Protein AF-A0A1A3I0I8-F1 (afdb_monomer_lite)

Radius of gyration: 18.28 Å; chains: 1; bounding box: 52×34×46 Å

pLDDT: mean 84.72, std 13.76, range [34.19, 97.44]

Secondary structure (DSSP, 8-state):
-------HHHHIIIIIGGGHHHHHHHHHHHHHHHHHHHHHHHHHH-GGG---HHHH-S-SS--GGG--SHHHHHHHHHHHHHHHHHHTT-HHHHHHHHHHHTSS-HHHHHHHHHHHHH-SSS-HHHHHHHHHHHT-TT-TTTHHHHHHHHHHHTTTS-HHHHHHHHHHHHHTTTSSTTHHHHHHHHHHHHHHHHHH--

Structure (mmCIF, N/CA/C/O backbone):
data_AF-A0A1A3I0I8-F1
#
_entry.id   AF-A0A1A3I0I8-F1
#
loop_
_atom_site.group_PDB
_atom_site.id
_atom_site.type_symbol
_atom_site.label_atom_id
_atom_site.label_alt_id
_atom_site.label_comp_id
_atom_site.label_asym_id
_atom_site.label_entity_id
_atom_site.label_seq_id
_atom_site.pdbx_PDB_ins_code
_atom_site.Cartn_x
_atom_site.Cartn_y
_atom_site.Cartn_z
_atom_site.occupancy
_atom_site.B_iso_or_equiv
_atom_site.auth_seq_id
_atom_site.auth_comp_id
_atom_site.auth_asym_id
_atom_site.auth_atom_id
_atom_site.pdbx_PDB_model_num
ATOM 1 N N . MET A 1 1 ? 34.722 14.510 -23.729 1.00 34.19 1 MET A N 1
ATOM 2 C CA . MET A 1 1 ? 33.660 15.181 -22.955 1.00 34.19 1 MET A CA 1
ATOM 3 C C . MET A 1 1 ? 32.390 14.383 -23.220 1.00 34.19 1 MET A C 1
ATOM 5 O O . MET A 1 1 ? 31.884 14.471 -24.328 1.00 34.19 1 MET A O 1
ATOM 9 N N . ARG A 1 2 ? 32.020 13.445 -22.333 1.00 41.66 2 ARG A N 1
ATOM 10 C CA . ARG A 1 2 ? 30.809 12.623 -22.510 1.00 41.66 2 ARG A CA 1
ATOM 11 C C . ARG A 1 2 ? 29.617 13.465 -22.072 1.00 41.66 2 ARG A C 1
ATOM 13 O O . ARG A 1 2 ? 29.624 13.998 -20.969 1.00 41.66 2 ARG A O 1
ATOM 20 N N . ASP A 1 3 ? 28.690 13.631 -22.996 1.00 42.34 3 ASP A N 1
ATOM 21 C CA . ASP A 1 3 ? 27.450 14.370 -22.836 1.00 42.34 3 ASP A CA 1
ATOM 22 C C . ASP A 1 3 ? 26.560 13.624 -21.823 1.00 42.34 3 ASP A C 1
ATOM 24 O O . ASP A 1 3 ? 26.257 12.454 -22.031 1.00 42.34 3 ASP A O 1
ATOM 28 N N . SER A 1 4 ? 26.284 14.285 -20.695 1.00 47.94 4 SER A N 1
ATOM 29 C CA . SER A 1 4 ? 25.347 13.960 -19.601 1.00 47.94 4 SER A CA 1
ATOM 30 C C . SER A 1 4 ? 24.904 12.492 -19.398 1.00 47.94 4 SER A C 1
ATOM 32 O O . SER A 1 4 ? 23.999 11.998 -20.065 1.00 47.94 4 SER A O 1
ATOM 34 N N . ASP A 1 5 ? 25.441 11.827 -18.364 1.00 47.03 5 ASP A N 1
ATOM 35 C CA . ASP A 1 5 ? 24.860 10.592 -17.805 1.00 47.03 5 ASP A CA 1
ATOM 36 C C . ASP A 1 5 ? 23.518 10.920 -17.112 1.00 47.03 5 ASP A C 1
ATOM 38 O O . ASP A 1 5 ? 23.448 11.078 -15.894 1.00 47.03 5 ASP A O 1
ATOM 42 N N . VAL A 1 6 ? 22.443 11.070 -17.890 1.00 61.19 6 VAL A N 1
ATOM 43 C CA . VAL A 1 6 ? 21.075 11.184 -17.362 1.00 61.19 6 VAL A CA 1
ATOM 44 C C . VAL A 1 6 ? 20.737 9.868 -16.667 1.00 61.19 6 VAL A C 1
ATOM 46 O O . VAL A 1 6 ? 20.703 8.809 -17.301 1.00 61.19 6 VAL A O 1
ATOM 49 N N . THR A 1 7 ? 20.490 9.908 -15.357 1.00 80.38 7 THR A N 1
ATOM 50 C CA . THR A 1 7 ? 20.097 8.699 -14.630 1.00 80.38 7 THR A CA 1
ATOM 51 C C . THR A 1 7 ? 18.679 8.287 -15.029 1.00 80.38 7 THR A C 1
ATOM 53 O O . THR A 1 7 ? 17.865 9.104 -15.460 1.00 80.38 7 THR A O 1
ATOM 56 N N . LEU A 1 8 ? 18.323 7.012 -14.846 1.00 81.62 8 LEU A N 1
ATOM 57 C CA . LEU A 1 8 ? 16.948 6.553 -15.095 1.00 81.62 8 LEU A CA 1
ATOM 58 C C . LEU A 1 8 ? 15.920 7.323 -14.238 1.00 81.62 8 LEU A C 1
ATOM 60 O O . LEU A 1 8 ? 14.774 7.495 -14.649 1.00 81.62 8 LEU A O 1
ATOM 64 N N . ARG A 1 9 ? 16.335 7.824 -13.067 1.00 84.50 9 ARG A N 1
ATOM 65 C CA . ARG A 1 9 ? 15.505 8.667 -12.201 1.00 84.50 9 ARG A CA 1
ATOM 66 C C . ARG A 1 9 ? 15.316 10.071 -12.781 1.00 84.50 9 ARG A C 1
ATOM 68 O O . ARG A 1 9 ? 14.199 10.577 -12.743 1.00 84.50 9 ARG A O 1
ATOM 75 N N . ASP A 1 10 ? 16.349 10.659 -13.375 1.00 84.94 10 ASP A N 1
ATOM 76 C CA . ASP A 1 10 ? 16.226 11.941 -14.083 1.00 84.94 10 ASP A CA 1
ATOM 77 C C . ASP A 1 10 ? 15.305 11.798 -15.300 1.00 84.94 10 ASP A C 1
ATOM 79 O O . ASP A 1 10 ? 14.399 12.607 -15.504 1.00 84.94 10 ASP A O 1
ATOM 83 N N . ALA A 1 11 ? 15.462 10.708 -16.058 1.00 85.50 11 ALA A N 1
ATOM 84 C CA . ALA A 1 11 ? 14.575 10.387 -17.171 1.00 85.50 11 ALA A CA 1
ATOM 85 C C . ALA A 1 11 ? 13.119 10.199 -16.709 1.00 85.50 11 ALA A C 1
ATOM 87 O O . ALA A 1 11 ? 12.204 10.708 -17.356 1.00 85.50 11 ALA A O 1
ATOM 88 N N . TRP A 1 12 ? 12.885 9.524 -15.575 1.00 87.44 12 TRP A N 1
ATOM 89 C CA . TRP A 1 12 ? 11.553 9.418 -14.971 1.00 87.44 12 TRP A CA 1
ATOM 90 C C . TRP A 1 12 ? 10.942 10.791 -14.691 1.00 87.44 12 TRP A C 1
ATOM 92 O O . TRP A 1 12 ? 9.832 11.060 -15.149 1.00 87.44 12 TRP A O 1
ATOM 102 N N . GLN A 1 13 ? 11.671 11.666 -13.994 1.00 88.00 13 GLN A N 1
ATOM 103 C CA . GLN A 1 13 ? 11.166 12.982 -13.596 1.00 88.00 13 GLN A CA 1
ATOM 104 C C . GLN A 1 13 ? 10.891 13.901 -14.790 1.00 88.00 13 GLN A C 1
ATOM 106 O O . GLN A 1 13 ? 9.896 14.620 -14.786 1.00 88.00 13 GLN A O 1
ATOM 111 N N . ILE A 1 14 ? 11.753 13.874 -15.809 1.00 88.75 14 ILE A N 1
ATOM 112 C CA . ILE A 1 14 ? 11.689 14.824 -16.926 1.00 88.75 14 ILE A CA 1
ATOM 113 C C . ILE A 1 14 ? 10.769 14.324 -18.045 1.00 88.75 14 ILE A C 1
ATOM 115 O O . ILE A 1 14 ? 10.027 15.117 -18.620 1.00 88.75 14 ILE A O 1
ATOM 119 N N . ALA A 1 15 ? 10.812 13.030 -18.375 1.00 86.75 15 ALA A N 1
ATOM 120 C CA . ALA A 1 15 ? 10.185 12.510 -19.591 1.00 86.75 15 ALA A CA 1
ATOM 121 C C . ALA A 1 15 ? 8.901 11.708 -19.349 1.00 86.75 15 ALA A C 1
ATOM 123 O O . ALA A 1 15 ? 8.024 11.719 -20.207 1.00 86.75 15 ALA A O 1
ATOM 124 N N . PHE A 1 16 ? 8.774 11.001 -18.221 1.00 87.00 16 PHE A N 1
ATOM 125 C CA . PHE A 1 16 ? 7.663 10.061 -18.011 1.00 87.00 16 PHE A CA 1
ATOM 126 C C . PHE A 1 16 ? 6.621 10.577 -17.020 1.00 87.00 16 PHE A C 1
ATOM 128 O O . PHE A 1 16 ? 5.429 10.575 -17.327 1.00 87.00 16 PHE A O 1
ATOM 135 N N . ARG A 1 17 ? 7.061 11.057 -15.854 1.00 89.00 17 ARG A N 1
ATOM 136 C CA . ARG A 1 17 ? 6.191 11.531 -14.772 1.00 89.00 17 ARG A CA 1
ATOM 137 C C . ARG A 1 17 ? 5.205 12.632 -15.200 1.00 89.00 17 ARG A C 1
ATOM 139 O O . ARG A 1 17 ? 4.043 12.527 -14.816 1.00 89.00 17 ARG A O 1
ATOM 146 N N . PRO A 1 18 ? 5.574 13.628 -16.037 1.00 93.38 18 PRO A N 1
ATOM 147 C CA . PRO A 1 18 ? 4.621 14.648 -16.490 1.00 93.38 18 PRO A CA 1
ATOM 148 C C . PRO A 1 18 ? 3.445 14.094 -17.307 1.00 93.38 18 PRO A C 1
ATOM 150 O O . PRO A 1 18 ? 2.385 14.709 -17.349 1.00 93.38 18 PRO A O 1
ATOM 153 N N . PHE A 1 19 ? 3.617 12.929 -17.939 1.00 91.38 19 PHE A N 1
ATOM 154 C CA . PHE A 1 19 ? 2.607 12.285 -18.784 1.00 91.38 19 PHE A CA 1
ATOM 155 C C . PHE A 1 19 ? 1.985 11.056 -18.116 1.00 91.38 19 PHE A C 1
ATOM 157 O O . PHE A 1 19 ? 1.394 10.206 -18.788 1.00 91.38 19 PHE A O 1
ATOM 164 N N . ILE A 1 20 ? 2.112 10.930 -16.792 1.00 90.94 20 ILE A N 1
ATOM 165 C CA . ILE A 1 20 ? 1.675 9.726 -16.091 1.00 90.94 20 ILE A CA 1
ATOM 166 C C . ILE A 1 20 ? 0.182 9.455 -16.278 1.00 90.94 20 ILE A C 1
ATOM 168 O O . ILE A 1 20 ? -0.178 8.307 -16.494 1.00 90.94 20 ILE A O 1
ATOM 172 N N . GLY A 1 21 ? -0.664 10.487 -16.345 1.00 89.81 21 GLY A N 1
ATOM 173 C CA . GLY A 1 21 ? -2.099 10.325 -16.607 1.00 89.81 21 GLY A CA 1
ATOM 174 C C . GLY A 1 21 ? -2.424 9.615 -17.921 1.00 89.81 21 GLY A C 1
ATOM 175 O O . GLY A 1 21 ? -3.373 8.838 -17.990 1.00 89.81 21 GLY A O 1
ATOM 176 N N . GLU A 1 22 ? -1.609 9.815 -18.956 1.00 90.94 22 GLU A N 1
ATOM 177 C CA . GLU A 1 22 ? -1.804 9.175 -20.260 1.00 90.94 22 GLU A CA 1
ATOM 178 C C . GLU A 1 22 ? -1.269 7.734 -20.274 1.00 90.94 22 GLU A C 1
ATOM 180 O O . GLU A 1 22 ? -1.848 6.840 -20.899 1.00 90.94 22 GLU A O 1
ATOM 185 N N . TYR A 1 23 ? -0.168 7.486 -19.561 1.00 91.56 23 TYR A N 1
ATOM 186 C CA . TYR A 1 23 ? 0.574 6.227 -19.645 1.00 91.56 23 TYR A CA 1
ATOM 187 C C . TYR A 1 23 ? 0.486 5.344 -18.397 1.00 91.56 23 TYR A C 1
ATOM 189 O O . TYR A 1 23 ? 1.069 4.258 -18.405 1.00 91.56 23 TYR A O 1
ATOM 197 N N . ALA A 1 24 ? -0.267 5.734 -17.364 1.00 92.69 24 ALA A N 1
ATOM 198 C CA . ALA A 1 24 ? -0.311 5.059 -16.065 1.00 92.69 24 ALA A CA 1
ATOM 199 C C . ALA A 1 24 ? -0.584 3.558 -16.193 1.00 92.69 24 ALA A C 1
ATOM 201 O O . ALA A 1 24 ? 0.130 2.747 -15.611 1.00 92.69 24 ALA A O 1
ATOM 202 N N . SER A 1 25 ? -1.551 3.167 -17.035 1.00 92.31 25 SER A N 1
ATOM 203 C CA . SER A 1 25 ? -1.875 1.750 -17.267 1.00 92.31 25 SER A CA 1
ATOM 204 C C . SER A 1 25 ? -0.706 0.944 -17.846 1.00 92.31 25 SER A C 1
ATOM 206 O O . SER A 1 25 ? -0.567 -0.231 -17.530 1.00 92.31 25 SER A O 1
ATOM 208 N N . ARG A 1 26 ? 0.147 1.549 -18.681 1.00 93.38 26 ARG A N 1
ATOM 209 C CA . ARG A 1 26 ? 1.318 0.867 -19.261 1.00 93.38 26 ARG A CA 1
ATOM 210 C C . ARG A 1 26 ? 2.501 0.876 -18.296 1.00 93.38 26 ARG A C 1
ATOM 212 O O . ARG A 1 26 ? 3.200 -0.125 -18.176 1.00 93.38 26 ARG A O 1
ATOM 219 N N . LEU A 1 27 ? 2.719 1.998 -17.614 1.00 93.31 27 LEU A N 1
ATOM 220 C CA . LEU A 1 27 ? 3.818 2.175 -16.667 1.00 93.31 27 LEU A CA 1
ATOM 221 C C . LEU A 1 27 ? 3.671 1.247 -15.459 1.00 93.31 27 LEU A C 1
ATOM 223 O O . LEU A 1 27 ? 4.635 0.586 -15.078 1.00 93.31 27 LEU A O 1
ATOM 227 N N . ILE A 1 28 ? 2.457 1.112 -14.921 1.00 94.62 28 ILE A N 1
ATOM 228 C CA . ILE A 1 28 ? 2.180 0.198 -13.809 1.00 94.62 28 ILE A CA 1
ATOM 229 C C . ILE A 1 28 ? 2.411 -1.270 -14.195 1.00 94.62 28 ILE A C 1
ATOM 231 O O . ILE A 1 28 ? 2.954 -2.023 -13.392 1.00 94.62 28 ILE A O 1
ATOM 235 N N . ASP A 1 29 ? 2.086 -1.670 -15.431 1.00 95.62 29 ASP A N 1
ATOM 236 C CA . ASP A 1 29 ? 2.329 -3.032 -15.923 1.00 95.62 29 ASP A CA 1
ATOM 237 C C . ASP A 1 29 ? 3.828 -3.326 -16.056 1.00 95.62 29 ASP A C 1
ATOM 239 O O . ASP A 1 29 ? 4.281 -4.432 -15.750 1.00 95.62 29 ASP A O 1
ATOM 243 N N . ILE A 1 30 ? 4.609 -2.343 -16.513 1.00 94.62 30 ILE A N 1
ATOM 244 C CA . ILE A 1 30 ? 6.070 -2.447 -16.583 1.00 94.62 30 ILE A CA 1
ATOM 245 C C . ILE A 1 30 ? 6.631 -2.589 -15.165 1.00 94.62 30 ILE A C 1
ATOM 247 O O . ILE A 1 30 ? 7.353 -3.550 -14.885 1.00 94.62 30 ILE A O 1
ATOM 251 N N . ALA A 1 31 ? 6.260 -1.679 -14.263 1.00 94.19 31 ALA A N 1
ATOM 252 C CA . ALA A 1 31 ? 6.730 -1.684 -12.886 1.00 94.19 31 ALA A CA 1
ATOM 253 C C . ALA A 1 31 ? 6.391 -3.000 -12.170 1.00 94.19 31 ALA A C 1
ATOM 255 O O . ALA A 1 31 ? 7.279 -3.635 -11.599 1.00 94.19 31 ALA A O 1
ATOM 256 N N . GLU A 1 32 ? 5.145 -3.467 -12.276 1.00 95.62 32 GLU A N 1
ATOM 257 C CA . GLU A 1 32 ? 4.692 -4.721 -11.674 1.00 95.62 32 GLU A CA 1
ATOM 258 C C . GLU A 1 32 ? 5.516 -5.920 -12.161 1.00 95.62 32 GLU A C 1
ATOM 260 O O . GLU A 1 32 ? 5.996 -6.712 -11.345 1.00 95.62 32 GLU A O 1
ATOM 265 N N . ARG A 1 33 ? 5.729 -6.058 -13.478 1.00 96.25 33 ARG A N 1
ATOM 266 C CA . ARG A 1 33 ? 6.522 -7.168 -14.039 1.00 96.25 33 ARG A CA 1
ATOM 267 C C . ARG A 1 33 ? 7.940 -7.186 -13.480 1.00 96.25 33 ARG A C 1
ATOM 269 O O . ARG A 1 33 ? 8.455 -8.256 -13.150 1.00 96.25 33 ARG A O 1
ATOM 276 N N . HIS A 1 34 ? 8.572 -6.020 -13.368 1.00 93.31 34 HIS A N 1
ATOM 277 C CA . HIS A 1 34 ? 9.927 -5.924 -12.838 1.00 93.31 34 HIS A CA 1
ATOM 278 C C . HIS A 1 34 ? 9.987 -6.163 -11.325 1.00 93.31 34 HIS A C 1
ATOM 280 O O . HIS A 1 34 ? 10.911 -6.839 -10.877 1.00 93.31 34 HIS A O 1
ATOM 286 N N . ILE A 1 35 ? 8.993 -5.708 -10.557 1.00 91.44 35 ILE A N 1
ATOM 287 C CA . ILE A 1 35 ? 8.883 -6.001 -9.119 1.00 91.44 35 ILE A CA 1
ATOM 288 C C . ILE A 1 35 ? 8.746 -7.513 -8.892 1.00 91.44 35 ILE A C 1
ATOM 290 O O . ILE A 1 35 ? 9.505 -8.081 -8.109 1.00 91.44 35 ILE A O 1
ATOM 294 N N . ARG A 1 36 ? 7.854 -8.191 -9.628 1.00 92.88 36 ARG A N 1
ATOM 295 C CA . ARG A 1 36 ? 7.695 -9.658 -9.545 1.00 92.88 36 ARG A CA 1
ATOM 296 C C . ARG A 1 36 ? 8.978 -10.398 -9.915 1.00 92.88 36 ARG A C 1
ATOM 298 O O . ARG A 1 36 ? 9.339 -11.379 -9.273 1.00 92.88 36 ARG A O 1
ATOM 305 N N . ARG A 1 37 ? 9.681 -9.933 -10.951 1.00 91.62 37 ARG A N 1
ATOM 306 C CA . ARG A 1 37 ? 10.953 -10.530 -11.370 1.00 91.62 37 ARG A CA 1
ATOM 307 C C . ARG A 1 37 ? 12.037 -10.361 -10.307 1.00 91.62 37 ARG A C 1
ATOM 309 O O . ARG A 1 37 ? 12.757 -11.321 -10.050 1.00 91.62 37 ARG A O 1
ATOM 316 N N . ALA A 1 38 ? 12.147 -9.176 -9.711 1.00 86.12 38 ALA A N 1
ATOM 317 C CA . ALA A 1 38 ? 13.100 -8.917 -8.637 1.00 86.12 38 ALA A CA 1
ATOM 318 C C . ALA A 1 38 ? 12.823 -9.824 -7.428 1.00 86.12 38 ALA A C 1
ATOM 320 O O . ALA A 1 38 ? 13.744 -10.449 -6.910 1.00 86.12 38 ALA A O 1
ATOM 321 N N . ASP A 1 39 ? 11.554 -9.969 -7.043 1.00 84.62 39 ASP A N 1
ATOM 322 C CA . ASP A 1 39 ? 11.130 -10.850 -5.950 1.00 84.62 39 ASP A CA 1
ATOM 323 C C . ASP A 1 39 ? 11.486 -12.328 -6.204 1.00 84.62 39 ASP A C 1
ATOM 325 O O . ASP A 1 39 ? 12.080 -12.991 -5.349 1.00 84.62 39 ASP A O 1
ATOM 329 N N . LEU A 1 40 ? 11.241 -12.822 -7.423 1.00 87.00 40 LEU A N 1
ATOM 330 C CA . LEU A 1 40 ? 11.639 -14.173 -7.826 1.00 87.00 40 LEU A CA 1
ATOM 331 C C . LEU A 1 40 ? 13.161 -14.370 -7.754 1.00 87.00 40 LEU A C 1
ATOM 333 O O . LEU A 1 40 ? 13.628 -15.392 -7.255 1.00 87.00 40 LEU A O 1
ATOM 337 N N . GLN A 1 41 ? 13.943 -13.405 -8.247 1.00 85.12 41 GLN A N 1
ATOM 338 C CA . GLN A 1 41 ? 15.407 -13.486 -8.223 1.00 85.12 41 GLN A CA 1
ATOM 339 C C . GLN A 1 41 ? 15.951 -13.538 -6.792 1.00 85.12 41 GLN A C 1
ATOM 341 O O . GLN A 1 41 ? 16.843 -14.3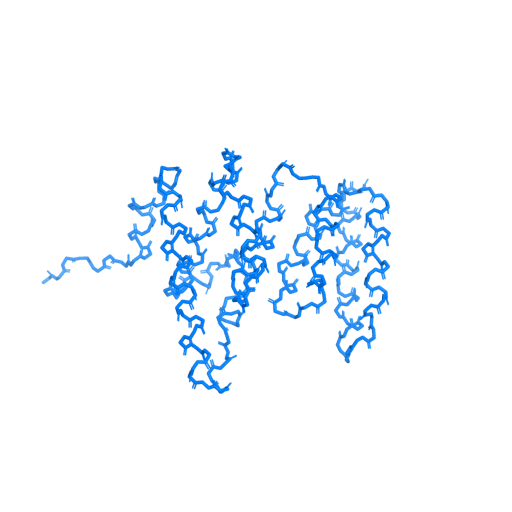37 -6.513 1.00 85.12 41 GLN A O 1
ATOM 346 N N . LEU A 1 42 ? 15.382 -12.744 -5.884 1.00 77.12 42 LEU A N 1
ATOM 347 C CA . LEU A 1 42 ? 15.763 -12.741 -4.471 1.00 77.12 42 LEU A CA 1
ATOM 348 C C . LEU A 1 42 ? 15.341 -14.030 -3.759 1.00 77.12 42 LEU A C 1
ATOM 350 O O . LEU A 1 42 ? 16.091 -14.558 -2.943 1.00 77.12 42 LEU A O 1
ATOM 354 N N . THR A 1 43 ? 14.185 -14.590 -4.117 1.00 76.38 43 THR A N 1
ATOM 355 C CA . THR A 1 43 ? 13.729 -15.883 -3.585 1.00 76.38 43 THR A CA 1
ATOM 356 C C . THR A 1 43 ? 14.692 -17.020 -3.947 1.00 76.38 43 THR A C 1
ATOM 358 O O . THR A 1 43 ? 14.964 -17.886 -3.115 1.00 76.38 43 THR A O 1
ATOM 361 N N . LEU A 1 44 ? 15.250 -16.997 -5.162 1.00 81.62 44 LEU A N 1
ATOM 362 C CA . LEU A 1 44 ? 16.203 -18.001 -5.649 1.00 81.62 44 LEU A CA 1
ATOM 363 C C . LEU A 1 44 ? 17.627 -17.834 -5.089 1.00 81.62 44 LEU A C 1
ATOM 365 O O . LEU A 1 44 ? 18.360 -18.819 -5.034 1.00 81.62 44 LEU A O 1
ATOM 369 N N . ALA A 1 45 ? 18.025 -16.625 -4.678 1.00 76.06 45 ALA A N 1
ATOM 370 C CA . ALA A 1 45 ? 19.380 -16.325 -4.199 1.00 76.06 45 ALA A CA 1
ATOM 371 C C . ALA A 1 45 ? 19.709 -16.901 -2.800 1.00 76.06 45 ALA A C 1
ATOM 373 O O . ALA A 1 45 ? 20.879 -17.031 -2.455 1.00 76.06 45 ALA A O 1
ATOM 374 N N . GLY A 1 46 ? 18.706 -17.329 -2.022 1.00 62.09 46 GLY A N 1
ATOM 375 C CA . GLY A 1 46 ? 18.900 -18.001 -0.727 1.00 62.09 46 GLY A CA 1
ATOM 376 C C . GLY A 1 46 ? 18.770 -17.093 0.505 1.00 62.09 46 GLY A C 1
ATOM 377 O O . GLY A 1 46 ? 18.632 -15.880 0.403 1.00 62.09 46 GLY A O 1
ATOM 378 N N . GLU A 1 47 ? 18.747 -17.713 1.693 1.00 55.31 47 GLU A N 1
ATOM 379 C CA . GLU A 1 47 ? 18.313 -17.129 2.980 1.00 55.31 47 GLU A CA 1
ATOM 380 C C . GLU A 1 47 ? 19.119 -15.900 3.447 1.00 55.31 47 GLU A C 1
ATOM 382 O O . GLU A 1 47 ? 18.543 -14.983 4.025 1.00 55.31 47 GLU A O 1
ATOM 387 N N . SER A 1 48 ? 20.433 -15.844 3.191 1.00 55.22 48 SER A N 1
ATOM 388 C CA . SER A 1 48 ? 21.297 -14.745 3.662 1.00 55.22 48 SER A CA 1
ATOM 389 C C . SER A 1 48 ? 21.110 -13.438 2.886 1.00 55.22 48 SER A C 1
ATOM 391 O O . SER A 1 48 ? 21.357 -12.371 3.439 1.00 55.22 48 SER A O 1
ATOM 393 N N . ASP A 1 49 ? 20.609 -13.521 1.651 1.00 49.72 49 ASP A N 1
ATOM 394 C CA . ASP A 1 49 ? 20.250 -12.370 0.813 1.00 49.72 49 ASP A CA 1
ATOM 395 C C . ASP A 1 49 ? 18.758 -11.998 0.960 1.00 49.72 49 ASP A C 1
ATOM 397 O O . ASP A 1 49 ? 18.284 -11.042 0.346 1.00 49.72 49 ASP A O 1
ATOM 401 N N . ARG A 1 50 ? 18.003 -12.696 1.833 1.00 48.69 50 ARG A N 1
ATOM 402 C CA . ARG A 1 50 ? 16.593 -12.401 2.170 1.00 48.69 50 ARG A CA 1
ATOM 403 C C . ARG A 1 50 ? 16.412 -11.175 3.060 1.00 48.69 50 ARG A C 1
ATOM 405 O O . ARG A 1 50 ? 15.381 -11.053 3.725 1.00 48.69 50 ARG A O 1
ATOM 412 N N . GLN A 1 51 ? 17.328 -10.211 3.039 1.00 52.34 51 GLN A N 1
ATOM 413 C CA . GLN A 1 51 ? 16.901 -8.845 3.333 1.00 52.34 51 GLN A CA 1
ATOM 414 C C . GLN A 1 51 ? 16.070 -8.381 2.138 1.00 52.34 51 GLN A C 1
ATOM 416 O O . GLN A 1 51 ? 16.552 -7.719 1.224 1.00 52.34 51 GLN A O 1
ATOM 421 N N . ARG A 1 52 ? 14.822 -8.869 2.123 1.00 55.78 52 ARG A N 1
ATOM 422 C CA . ARG A 1 52 ? 13.813 -8.659 1.092 1.00 55.78 52 ARG A CA 1
ATOM 423 C C . ARG A 1 52 ? 13.736 -7.161 0.785 1.00 55.78 52 ARG A C 1
ATOM 425 O O . ARG A 1 52 ? 14.020 -6.350 1.659 1.00 55.78 52 ARG A O 1
ATOM 432 N N . PRO A 1 53 ? 13.296 -6.743 -0.408 1.00 53.38 53 PRO A N 1
ATOM 433 C CA . PRO A 1 53 ? 13.199 -5.327 -0.772 1.00 53.38 53 PRO A CA 1
ATOM 434 C C . PRO A 1 53 ? 12.443 -4.443 0.232 1.00 53.38 53 PRO A C 1
ATOM 436 O O . PRO A 1 53 ? 12.651 -3.233 0.283 1.00 53.38 53 PRO A O 1
ATOM 439 N N . SER A 1 54 ? 11.579 -5.057 1.044 1.00 52.31 54 SER A N 1
ATOM 440 C CA . SER A 1 54 ? 10.907 -4.459 2.196 1.00 52.31 54 SER A CA 1
ATOM 441 C C . SER A 1 54 ? 11.845 -3.942 3.295 1.00 52.31 54 SER A C 1
ATOM 443 O O . SER A 1 54 ? 11.450 -3.048 4.032 1.00 52.31 54 SER A O 1
ATOM 445 N N . THR A 1 55 ? 13.067 -4.464 3.402 1.00 54.97 55 THR A N 1
ATOM 446 C CA . THR A 1 55 ? 14.105 -4.022 4.342 1.00 54.97 55 THR A CA 1
ATOM 447 C C . THR A 1 55 ? 14.862 -2.802 3.825 1.00 54.97 55 THR A C 1
ATOM 449 O O . THR A 1 55 ? 15.249 -1.945 4.612 1.00 54.97 55 THR A O 1
ATOM 452 N N . TRP A 1 56 ? 15.078 -2.707 2.509 1.00 57.50 56 TRP A N 1
ATOM 453 C CA . TRP A 1 56 ? 15.800 -1.577 1.915 1.00 57.50 56 TRP A CA 1
ATOM 454 C C . TRP A 1 56 ? 14.928 -0.343 1.772 1.00 57.50 56 TRP A C 1
ATOM 456 O O . TRP A 1 56 ? 15.449 0.754 1.900 1.00 57.50 56 TRP A O 1
ATOM 466 N N . ARG A 1 57 ? 13.622 -0.536 1.549 1.00 64.44 57 ARG A N 1
ATOM 467 C CA . ARG A 1 57 ? 12.645 0.545 1.477 1.00 64.44 57 ARG A CA 1
ATOM 468 C C . ARG A 1 57 ? 11.660 0.454 2.632 1.00 64.44 57 ARG A C 1
ATOM 470 O O . ARG A 1 57 ? 10.758 -0.392 2.627 1.00 64.44 57 ARG A O 1
ATOM 477 N N . THR A 1 58 ? 11.793 1.368 3.591 1.00 67.19 58 THR A N 1
ATOM 478 C CA . THR A 1 58 ? 10.981 1.339 4.822 1.00 67.19 58 THR A CA 1
ATOM 479 C C . THR A 1 58 ? 9.502 1.594 4.524 1.00 67.19 58 THR A C 1
ATOM 481 O O . THR A 1 58 ? 8.644 1.023 5.188 1.00 67.19 58 THR A O 1
ATOM 484 N N . TRP A 1 59 ? 9.179 2.365 3.476 1.00 74.12 59 TRP A N 1
ATOM 485 C CA . TRP A 1 59 ? 7.813 2.822 3.171 1.00 74.12 59 TRP A CA 1
ATOM 486 C C . TRP A 1 59 ? 7.519 2.876 1.666 1.00 74.12 59 TRP A C 1
ATOM 488 O O . TRP A 1 59 ? 8.387 3.263 0.884 1.00 74.12 59 TRP A O 1
ATOM 498 N N . ILE A 1 60 ? 6.278 2.596 1.241 1.00 80.06 60 ILE A N 1
ATOM 499 C CA . ILE A 1 60 ? 5.847 2.831 -0.157 1.00 80.06 60 ILE A CA 1
ATOM 500 C C . ILE A 1 60 ? 5.989 4.300 -0.563 1.00 80.06 60 ILE A C 1
ATOM 502 O O . ILE A 1 60 ? 6.355 4.582 -1.698 1.00 80.06 60 ILE A O 1
ATOM 506 N N . VAL A 1 61 ? 5.784 5.243 0.352 1.00 77.56 61 VAL A N 1
ATOM 507 C CA . VAL A 1 61 ? 6.187 6.642 0.155 1.00 77.56 61 VAL A CA 1
ATOM 508 C C . VAL A 1 61 ? 7.539 6.817 0.835 1.00 77.56 61 VAL A C 1
ATOM 510 O O . VAL A 1 61 ? 7.598 6.883 2.062 1.00 77.56 61 VAL A O 1
ATOM 513 N N . ALA A 1 62 ? 8.607 6.802 0.038 1.00 65.81 62 ALA A N 1
ATOM 514 C CA . ALA A 1 62 ? 9.984 6.931 0.506 1.00 65.81 62 ALA A CA 1
ATOM 515 C C . ALA A 1 62 ? 10.242 8.325 1.104 1.00 65.81 62 ALA A C 1
ATOM 517 O O . ALA A 1 62 ? 9.730 9.317 0.592 1.00 65.81 62 ALA A O 1
ATOM 518 N N . ASP A 1 63 ? 11.053 8.387 2.165 1.00 61.97 63 ASP A N 1
ATOM 519 C CA . ASP A 1 63 ? 11.706 9.633 2.599 1.00 61.97 63 ASP A CA 1
ATOM 520 C C . ASP A 1 63 ? 12.827 9.976 1.595 1.00 61.97 63 ASP A C 1
ATOM 522 O O . ASP A 1 63 ? 13.339 9.078 0.916 1.00 61.97 63 ASP A O 1
ATOM 526 N N . ASP A 1 64 ? 13.264 11.236 1.519 1.00 53.62 64 ASP A N 1
ATOM 527 C CA . ASP A 1 64 ? 14.247 11.719 0.524 1.00 53.62 64 ASP A CA 1
ATOM 528 C C . ASP A 1 64 ? 15.575 10.927 0.534 1.00 53.62 64 ASP A C 1
ATOM 530 O O . ASP A 1 64 ? 16.334 10.912 -0.437 1.00 53.62 64 ASP A O 1
ATOM 534 N N . ARG A 1 65 ? 15.849 10.215 1.632 1.00 48.16 65 ARG A N 1
ATOM 535 C CA . ARG A 1 65 ? 17.045 9.390 1.855 1.00 48.16 65 ARG A CA 1
ATOM 536 C C . ARG A 1 65 ? 16.968 7.964 1.282 1.00 48.16 65 ARG A C 1
ATOM 538 O O . ARG A 1 65 ? 17.982 7.275 1.292 1.00 48.16 65 ARG A O 1
ATOM 545 N N . ASP A 1 66 ? 15.816 7.530 0.767 1.00 55.81 66 ASP A N 1
ATOM 546 C CA . ASP A 1 66 ? 15.530 6.143 0.331 1.00 55.81 66 ASP A CA 1
ATOM 547 C C . ASP A 1 66 ? 15.428 6.013 -1.218 1.00 55.81 66 ASP A C 1
ATOM 549 O O . ASP A 1 66 ? 14.954 5.030 -1.789 1.00 55.81 66 ASP A O 1
ATOM 553 N N . LEU A 1 67 ? 15.872 7.045 -1.950 1.00 53.12 67 LEU A N 1
ATOM 554 C CA . LEU A 1 67 ? 15.572 7.229 -3.378 1.00 53.12 67 LEU A CA 1
ATOM 555 C C . LEU A 1 67 ? 16.614 6.648 -4.357 1.00 53.12 67 LEU A C 1
ATOM 557 O O . LEU A 1 67 ? 16.421 6.721 -5.570 1.00 53.12 67 LEU A O 1
ATOM 561 N N . SER A 1 68 ? 17.723 6.056 -3.916 1.00 61.69 68 SER A N 1
ATOM 562 C CA . SER A 1 68 ? 18.839 5.760 -4.838 1.00 61.69 68 SER A CA 1
ATOM 563 C C . SER A 1 68 ? 18.748 4.425 -5.593 1.00 61.69 68 SER A C 1
ATOM 565 O O . SER A 1 68 ? 19.474 4.237 -6.570 1.00 61.69 68 SER A O 1
ATOM 567 N N . SER A 1 69 ? 17.867 3.494 -5.204 1.00 74.19 69 SER A N 1
ATOM 568 C CA . SER A 1 69 ? 17.855 2.155 -5.815 1.00 74.19 69 SER A CA 1
ATOM 569 C C . SER A 1 69 ? 16.975 2.060 -7.080 1.00 74.19 69 SER A C 1
ATOM 571 O O . SER A 1 69 ? 15.889 2.650 -7.130 1.00 74.19 69 SER A O 1
ATOM 573 N N . PRO A 1 70 ? 17.374 1.262 -8.097 1.00 78.88 70 PRO A N 1
ATOM 574 C CA . PRO A 1 70 ? 16.534 0.978 -9.266 1.00 78.88 70 PRO A CA 1
ATOM 575 C C . PRO A 1 70 ? 15.173 0.365 -8.910 1.00 78.88 70 PRO A C 1
ATOM 577 O O . PRO A 1 70 ? 14.173 0.647 -9.564 1.00 78.88 70 PRO A O 1
ATOM 580 N N . LEU A 1 71 ? 15.113 -0.446 -7.850 1.00 80.00 71 LEU A N 1
ATOM 581 C CA . LEU A 1 71 ? 13.860 -1.015 -7.357 1.00 80.00 71 LEU A CA 1
ATOM 582 C C . LEU A 1 71 ? 12.978 0.041 -6.678 1.00 80.00 71 LEU A C 1
ATOM 584 O O . LEU A 1 71 ? 11.760 0.018 -6.843 1.00 80.00 71 LEU A O 1
ATOM 588 N N . GLY A 1 72 ? 13.586 1.008 -5.987 1.00 81.06 72 GLY A N 1
ATOM 589 C CA . GLY A 1 72 ? 12.895 2.182 -5.462 1.00 81.06 72 GLY A CA 1
ATOM 590 C C . GLY A 1 72 ? 12.191 2.964 -6.570 1.00 81.06 72 GLY A C 1
ATOM 591 O O . GLY A 1 72 ? 11.019 3.298 -6.427 1.00 81.06 72 GLY A O 1
ATOM 592 N N . LEU A 1 73 ? 12.847 3.157 -7.717 1.00 85.81 73 LEU A N 1
ATOM 593 C CA . LEU A 1 73 ? 12.215 3.808 -8.866 1.00 85.81 73 LEU A CA 1
ATOM 594 C C . LEU A 1 73 ? 11.003 3.027 -9.400 1.00 85.81 73 LEU A C 1
ATOM 596 O O . LEU A 1 73 ? 9.992 3.632 -9.740 1.00 85.81 73 LEU A O 1
ATOM 600 N N . LEU A 1 74 ? 11.075 1.694 -9.464 1.00 89.62 74 LEU A N 1
ATOM 601 C CA . LEU A 1 74 ? 9.941 0.872 -9.909 1.00 89.62 74 LEU A CA 1
ATOM 602 C C . LEU A 1 74 ? 8.744 0.988 -8.960 1.00 89.62 74 LEU A C 1
ATOM 604 O O . LEU A 1 74 ? 7.606 1.055 -9.416 1.00 89.62 74 LEU A O 1
ATOM 608 N N . VAL A 1 75 ? 8.991 1.044 -7.651 1.00 89.56 75 VAL A N 1
ATOM 609 C CA . VAL A 1 75 ? 7.932 1.266 -6.659 1.00 89.56 75 VAL A CA 1
ATOM 610 C C . VAL A 1 75 ? 7.349 2.677 -6.788 1.00 89.56 75 VAL A C 1
ATOM 612 O O . VAL A 1 75 ? 6.131 2.812 -6.738 1.00 89.56 75 VAL A O 1
ATOM 615 N N . ASP A 1 76 ? 8.173 3.705 -7.025 1.00 89.38 76 ASP A N 1
ATOM 616 C CA . ASP A 1 76 ? 7.693 5.075 -7.282 1.00 89.38 76 ASP A CA 1
ATOM 617 C C . ASP A 1 76 ? 6.808 5.119 -8.533 1.00 89.38 76 ASP A C 1
ATOM 619 O O . ASP A 1 76 ? 5.703 5.651 -8.494 1.00 89.38 76 ASP A O 1
ATOM 623 N N . MET A 1 77 ? 7.256 4.486 -9.618 1.00 92.00 77 MET A N 1
ATOM 624 C CA . MET A 1 77 ? 6.503 4.379 -10.866 1.00 92.00 77 MET A CA 1
ATOM 625 C C . MET A 1 77 ? 5.166 3.659 -10.665 1.00 92.00 77 MET A C 1
ATOM 627 O O . MET A 1 77 ? 4.139 4.141 -11.143 1.00 92.00 77 MET A O 1
ATOM 631 N N . ALA A 1 78 ? 5.158 2.524 -9.957 1.00 94.62 78 ALA A N 1
ATOM 632 C CA . ALA A 1 78 ? 3.935 1.783 -9.654 1.00 94.62 78 ALA A CA 1
ATOM 633 C C . ALA A 1 78 ? 2.972 2.607 -8.789 1.00 94.62 78 ALA A C 1
ATOM 635 O O . ALA A 1 78 ? 1.777 2.631 -9.075 1.00 94.62 78 ALA A O 1
ATOM 636 N N . ARG A 1 79 ? 3.496 3.298 -7.769 1.00 94.31 79 ARG A N 1
ATOM 637 C CA . ARG A 1 79 ? 2.735 4.159 -6.859 1.00 94.31 79 ARG A CA 1
ATOM 638 C C . ARG A 1 79 ? 2.084 5.322 -7.605 1.00 94.31 79 ARG A C 1
ATOM 640 O O . ARG A 1 79 ? 0.868 5.449 -7.566 1.00 94.31 79 ARG A O 1
ATOM 647 N N . GLU A 1 80 ? 2.871 6.132 -8.307 1.00 94.12 80 GLU A N 1
ATOM 648 C CA . GLU A 1 80 ? 2.355 7.324 -8.997 1.00 94.12 80 GLU A CA 1
ATOM 649 C C . GLU A 1 80 ? 1.392 6.931 -10.131 1.00 94.12 80 GLU A C 1
ATOM 651 O O . GLU A 1 80 ? 0.395 7.606 -10.385 1.00 94.12 80 GLU A O 1
ATOM 656 N N . SER A 1 81 ? 1.630 5.787 -10.786 1.00 95.00 81 SER A N 1
ATOM 657 C CA . SER A 1 81 ? 0.689 5.264 -11.782 1.00 95.00 81 SER A CA 1
ATOM 658 C C . SER A 1 81 ? -0.614 4.795 -11.131 1.00 95.00 81 SER A C 1
ATOM 660 O O . SER A 1 81 ? -1.684 4.994 -11.697 1.00 95.00 81 SER A O 1
ATOM 662 N N . LEU A 1 82 ? -0.548 4.173 -9.949 1.00 96.00 82 LEU A N 1
ATOM 663 C CA . LEU A 1 82 ? -1.730 3.757 -9.196 1.00 96.00 82 LEU A CA 1
ATOM 664 C C . LEU A 1 82 ? -2.559 4.965 -8.746 1.00 96.00 82 LEU A C 1
ATOM 666 O O . LEU A 1 82 ? -3.772 4.940 -8.931 1.00 96.00 82 LEU A O 1
ATOM 670 N N . GLU A 1 83 ? -1.916 6.001 -8.202 1.00 95.06 83 GLU A N 1
ATOM 671 C CA . GLU A 1 83 ? -2.555 7.273 -7.827 1.00 95.06 83 GLU A CA 1
ATOM 672 C C . GLU A 1 83 ? -3.359 7.833 -9.002 1.00 95.06 83 GLU A C 1
ATOM 674 O O . GLU A 1 83 ? -4.570 8.018 -8.899 1.00 95.06 83 GLU A O 1
ATOM 679 N N . SER A 1 84 ? -2.717 7.961 -10.165 1.00 94.00 84 SER A N 1
ATOM 680 C CA . SER A 1 84 ? -3.365 8.480 -11.370 1.00 94.00 84 SER A CA 1
ATOM 681 C C . SER A 1 84 ? -4.543 7.617 -11.863 1.00 94.00 84 SER A C 1
ATOM 683 O O . SER A 1 84 ? -5.562 8.132 -12.334 1.00 94.00 84 SER A O 1
ATOM 685 N N . LEU A 1 85 ? -4.453 6.287 -11.734 1.00 93.69 85 LEU A N 1
ATOM 686 C CA . LEU A 1 85 ? -5.558 5.386 -12.088 1.00 93.69 85 LEU A CA 1
ATOM 687 C C . LEU A 1 85 ? -6.730 5.458 -11.100 1.00 93.69 85 LEU A C 1
ATOM 689 O O . LEU A 1 85 ? -7.876 5.248 -11.504 1.00 93.69 85 LEU A O 1
ATOM 693 N N . LEU A 1 86 ? -6.455 5.724 -9.822 1.00 93.88 86 LEU A N 1
ATOM 694 C CA . LEU A 1 86 ? -7.478 5.862 -8.786 1.00 93.88 86 LEU A CA 1
ATOM 695 C C . LEU A 1 86 ? -8.190 7.216 -8.867 1.00 93.88 86 LEU A C 1
ATOM 697 O O . LEU A 1 86 ? -9.412 7.248 -8.744 1.00 93.88 86 LEU A O 1
ATOM 701 N N . GLU A 1 87 ? -7.473 8.299 -9.176 1.00 91.31 87 GLU A N 1
ATOM 702 C CA . GLU A 1 87 ? -8.058 9.630 -9.416 1.00 91.31 87 GLU A CA 1
ATOM 703 C C . GLU A 1 87 ? -9.101 9.620 -10.542 1.00 91.31 87 GLU A C 1
ATOM 705 O O . GLU A 1 87 ? -10.097 10.339 -10.494 1.00 91.31 87 GLU A O 1
ATOM 710 N N . THR A 1 88 ? -8.898 8.772 -11.551 1.00 86.62 88 THR A N 1
ATOM 711 C CA . THR A 1 88 ? -9.804 8.632 -12.701 1.00 86.62 88 THR A CA 1
ATOM 712 C C . THR A 1 88 ? -10.887 7.564 -12.507 1.00 86.62 88 THR A C 1
ATOM 714 O O . THR A 1 88 ? -11.611 7.257 -13.455 1.00 86.62 88 THR A O 1
ATOM 717 N N . ALA A 1 89 ? -11.012 6.988 -11.301 1.00 77.31 89 ALA A N 1
ATOM 718 C CA . ALA A 1 89 ? -11.947 5.906 -10.969 1.00 77.31 89 ALA A CA 1
ATOM 719 C C . ALA A 1 89 ? -11.906 4.731 -11.971 1.00 77.31 89 ALA A C 1
ATOM 721 O O . ALA A 1 89 ? -12.928 4.135 -12.324 1.00 77.31 89 ALA A O 1
ATOM 722 N N . SER A 1 90 ? -10.711 4.397 -12.465 1.00 77.25 90 SER A N 1
ATOM 723 C CA . SER A 1 90 ? -10.543 3.351 -13.469 1.00 77.25 90 SER A CA 1
ATOM 724 C C . SER A 1 90 ? -10.925 1.978 -12.906 1.00 77.25 90 SER A C 1
ATOM 726 O O . SER A 1 90 ? -10.354 1.533 -11.910 1.00 77.25 90 SER A O 1
ATOM 728 N N . LEU A 1 91 ? -11.805 1.235 -13.595 1.00 75.19 91 LEU A N 1
ATOM 729 C CA . LEU A 1 91 ? -12.112 -0.171 -13.261 1.00 75.19 91 LEU A CA 1
ATOM 730 C C . LEU A 1 91 ? -10.848 -1.050 -13.196 1.00 75.19 91 LEU A C 1
ATOM 732 O O . LEU A 1 91 ? -10.793 -2.028 -12.450 1.00 75.19 91 LEU A O 1
ATOM 736 N N . ASN A 1 92 ? -9.806 -0.672 -13.942 1.00 82.88 92 ASN A N 1
ATOM 737 C CA . ASN A 1 92 ? -8.524 -1.369 -13.946 1.00 82.88 92 ASN A CA 1
ATOM 738 C C . ASN A 1 92 ? -7.763 -1.220 -12.618 1.00 82.88 92 ASN A C 1
ATOM 740 O O . ASN A 1 92 ? -6.945 -2.080 -12.294 1.00 82.88 92 ASN A O 1
ATOM 744 N N . ALA A 1 93 ? -8.009 -0.154 -11.848 1.00 89.75 93 ALA A N 1
ATOM 745 C CA . ALA A 1 93 ? -7.356 0.065 -10.562 1.00 89.75 93 ALA A CA 1
ATOM 746 C C . ALA A 1 93 ? -7.867 -0.921 -9.501 1.00 89.75 93 ALA A C 1
ATOM 748 O O . ALA A 1 93 ? -7.064 -1.550 -8.815 1.00 89.75 93 ALA A O 1
ATOM 749 N N . ASP A 1 94 ? -9.184 -1.134 -9.419 1.00 91.69 94 ASP A N 1
ATOM 750 C CA . ASP A 1 94 ? -9.785 -2.049 -8.441 1.00 91.69 94 ASP A CA 1
ATOM 751 C C . ASP A 1 94 ? -9.343 -3.503 -8.664 1.00 91.69 94 ASP A C 1
ATOM 753 O O . ASP A 1 94 ? -8.866 -4.166 -7.740 1.00 91.69 94 ASP A O 1
ATOM 757 N N . ALA A 1 95 ? -9.416 -3.980 -9.912 1.00 92.31 95 ALA A N 1
ATOM 758 C CA . ALA A 1 95 ? -8.953 -5.319 -10.273 1.00 92.31 95 ALA A CA 1
ATOM 759 C C . ALA A 1 95 ? -7.465 -5.517 -9.940 1.00 92.31 95 ALA A C 1
ATOM 761 O O . ALA A 1 95 ? -7.070 -6.578 -9.449 1.00 92.31 95 ALA A O 1
ATOM 762 N N . ARG A 1 96 ? -6.645 -4.481 -10.150 1.00 95.19 96 ARG A N 1
ATOM 763 C CA . ARG A 1 96 ? -5.215 -4.520 -9.839 1.00 95.19 96 ARG A CA 1
ATOM 764 C C . ARG A 1 96 ? -4.952 -4.563 -8.338 1.00 95.19 96 ARG A C 1
ATOM 766 O O . ARG A 1 96 ? -4.155 -5.391 -7.909 1.00 95.19 96 ARG A O 1
ATOM 773 N N . LEU A 1 97 ? -5.653 -3.762 -7.535 1.00 96.38 97 LEU A N 1
ATOM 774 C CA . LEU A 1 97 ? -5.536 -3.811 -6.074 1.00 96.38 97 LEU A CA 1
ATOM 775 C C . LEU A 1 97 ? -5.890 -5.195 -5.525 1.00 96.38 97 LEU A C 1
ATOM 777 O O . LEU A 1 97 ? -5.158 -5.713 -4.684 1.00 96.38 97 LEU A O 1
ATOM 781 N N . ARG A 1 98 ? -6.946 -5.836 -6.043 1.00 95.50 98 ARG A N 1
ATOM 782 C CA . ARG A 1 98 ? -7.290 -7.221 -5.675 1.00 95.50 98 ARG A CA 1
ATOM 783 C C . ARG A 1 98 ? -6.189 -8.208 -6.068 1.00 95.50 98 ARG A C 1
ATOM 785 O O . ARG A 1 98 ? -5.815 -9.055 -5.262 1.00 95.50 98 ARG A O 1
ATOM 792 N N . ALA A 1 99 ? -5.647 -8.090 -7.281 1.00 96.38 99 ALA A N 1
ATOM 793 C CA . ALA A 1 99 ? -4.585 -8.972 -7.766 1.00 96.38 99 ALA A CA 1
ATOM 794 C C . ALA A 1 99 ? -3.273 -8.811 -6.977 1.00 96.38 99 ALA A C 1
ATOM 796 O O . ALA A 1 99 ? -2.596 -9.794 -6.678 1.00 96.38 99 ALA A O 1
ATOM 797 N N . TRP A 1 100 ? -2.908 -7.580 -6.626 1.00 96.81 100 TRP A N 1
ATOM 798 C CA . TRP A 1 100 ? -1.743 -7.288 -5.794 1.00 96.81 100 TRP A CA 1
ATOM 799 C C . TRP A 1 100 ? -1.940 -7.771 -4.367 1.00 96.81 100 TRP A C 1
ATOM 801 O O . TRP A 1 100 ? -1.027 -8.373 -3.799 1.00 96.81 100 TRP A O 1
ATOM 811 N N . ALA A 1 101 ? -3.146 -7.592 -3.831 1.00 96.19 101 ALA A N 1
ATOM 812 C CA . ALA A 1 101 ? -3.487 -8.075 -2.512 1.00 96.19 101 ALA A CA 1
ATOM 813 C C . ALA A 1 101 ? -3.381 -9.609 -2.410 1.00 96.19 101 ALA A C 1
ATOM 815 O O . ALA A 1 101 ? -2.807 -10.139 -1.462 1.00 96.19 101 ALA A O 1
ATOM 816 N N . ALA A 1 102 ? -3.857 -10.322 -3.430 1.00 95.44 102 ALA A N 1
ATOM 817 C CA . ALA A 1 102 ? -3.779 -11.778 -3.506 1.00 95.44 102 ALA A CA 1
ATOM 818 C C . ALA A 1 102 ? -2.379 -12.321 -3.864 1.00 95.44 102 ALA A C 1
ATOM 820 O O . ALA A 1 102 ? -2.170 -13.530 -3.835 1.00 95.44 102 ALA A O 1
ATOM 821 N N . SER A 1 103 ? -1.419 -11.467 -4.235 1.00 93.44 103 SER A N 1
ATOM 822 C CA . SER A 1 103 ? -0.078 -11.913 -4.634 1.00 93.44 103 SER A CA 1
ATOM 823 C C . SER A 1 103 ? 0.784 -12.294 -3.433 1.00 93.44 103 SER A C 1
ATOM 825 O O . SER A 1 103 ? 0.583 -11.745 -2.360 1.00 93.44 103 SER A O 1
ATOM 827 N N . ASP A 1 104 ? 1.791 -13.149 -3.615 1.00 89.38 104 ASP A N 1
ATOM 828 C CA . ASP A 1 104 ? 2.792 -13.461 -2.575 1.00 89.38 104 ASP A CA 1
ATOM 829 C C . ASP A 1 104 ? 3.993 -12.508 -2.558 1.00 89.38 104 ASP A C 1
ATOM 831 O O . ASP A 1 104 ? 4.922 -12.680 -1.774 1.00 89.38 104 ASP A O 1
ATOM 835 N N . VAL A 1 105 ? 3.966 -11.471 -3.398 1.00 89.75 105 VAL A N 1
ATOM 836 C CA . VAL A 1 105 ? 5.043 -10.485 -3.483 1.00 89.75 105 VAL A CA 1
ATOM 837 C C . VAL A 1 105 ? 4.781 -9.379 -2.467 1.00 89.75 105 VAL A C 1
ATOM 839 O O . VAL A 1 105 ? 3.877 -8.559 -2.649 1.00 89.75 105 VAL A O 1
ATOM 842 N N . THR A 1 106 ? 5.599 -9.310 -1.415 1.00 88.56 106 THR A N 1
ATOM 843 C CA . THR A 1 106 ? 5.426 -8.363 -0.298 1.00 88.56 106 THR A CA 1
ATOM 844 C C . THR A 1 106 ? 5.288 -6.913 -0.771 1.00 88.56 106 THR A C 1
ATOM 846 O O . THR A 1 106 ? 4.389 -6.206 -0.324 1.00 88.56 106 THR A O 1
ATOM 849 N N . LEU A 1 107 ? 6.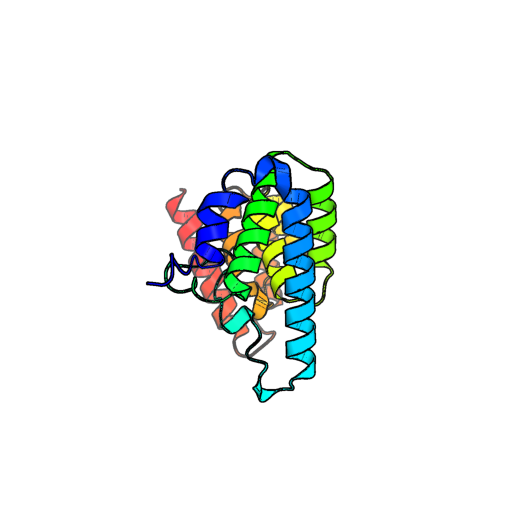113 -6.459 -1.724 1.00 88.81 107 LEU A N 1
ATOM 850 C CA . LEU A 1 107 ? 6.017 -5.091 -2.256 1.00 88.81 107 LEU A CA 1
ATOM 851 C C . LEU A 1 107 ? 4.678 -4.802 -2.949 1.00 88.81 107 LEU A C 1
ATOM 853 O O . LEU A 1 107 ? 4.169 -3.689 -2.838 1.00 88.81 107 LEU A O 1
ATOM 857 N N . LEU A 1 108 ? 4.093 -5.785 -3.638 1.00 94.19 108 LEU A N 1
ATOM 858 C CA . LEU A 1 108 ? 2.785 -5.613 -4.270 1.00 94.19 108 LEU A CA 1
ATOM 859 C C . LEU A 1 108 ? 1.672 -5.565 -3.220 1.00 94.19 108 LEU A C 1
ATOM 861 O O . LEU A 1 108 ? 0.795 -4.712 -3.321 1.00 94.19 108 LEU A O 1
ATOM 865 N N . ARG A 1 109 ? 1.737 -6.391 -2.166 1.00 94.31 109 ARG A N 1
ATOM 866 C CA . ARG A 1 109 ? 0.807 -6.286 -1.025 1.00 94.31 109 ARG A CA 1
ATOM 867 C C . ARG A 1 109 ? 0.888 -4.912 -0.356 1.00 94.31 109 ARG A C 1
ATOM 869 O O . ARG A 1 109 ? -0.143 -4.292 -0.120 1.00 94.31 109 ARG A O 1
ATOM 876 N N . ARG A 1 110 ? 2.098 -4.388 -0.130 1.00 93.06 110 ARG A N 1
ATOM 877 C CA . ARG A 1 110 ? 2.303 -3.032 0.415 1.00 93.06 110 ARG A CA 1
ATOM 878 C C . ARG A 1 110 ? 1.715 -1.949 -0.494 1.00 93.06 110 ARG A C 1
ATOM 880 O O . ARG A 1 110 ? 1.031 -1.056 -0.003 1.00 93.06 110 ARG A O 1
ATOM 887 N N . LEU A 1 111 ? 1.918 -2.050 -1.811 1.00 95.38 111 LEU A N 1
ATOM 888 C CA . LEU A 1 111 ? 1.283 -1.158 -2.790 1.00 95.38 111 LEU A CA 1
ATOM 889 C C . LEU A 1 111 ? -0.250 -1.273 -2.773 1.00 95.38 111 LEU A C 1
ATOM 891 O O . LEU A 1 111 ? -0.932 -0.265 -2.939 1.00 95.38 111 LEU A O 1
ATOM 895 N N . ALA A 1 112 ? -0.801 -2.468 -2.542 1.00 97.06 112 ALA A N 1
ATOM 896 C CA . ALA A 1 112 ? -2.242 -2.656 -2.404 1.00 97.06 112 ALA A CA 1
ATOM 897 C C . ALA A 1 112 ? -2.790 -1.945 -1.158 1.00 97.06 112 ALA A C 1
ATOM 899 O O . ALA A 1 112 ? -3.781 -1.225 -1.267 1.00 97.06 112 ALA A O 1
ATOM 900 N N . VAL A 1 113 ? -2.125 -2.087 -0.005 1.00 96.44 113 VAL A N 1
ATOM 901 C CA . VAL A 1 113 ? -2.493 -1.367 1.228 1.00 96.44 113 VAL A CA 1
ATOM 902 C C . VAL A 1 113 ? -2.412 0.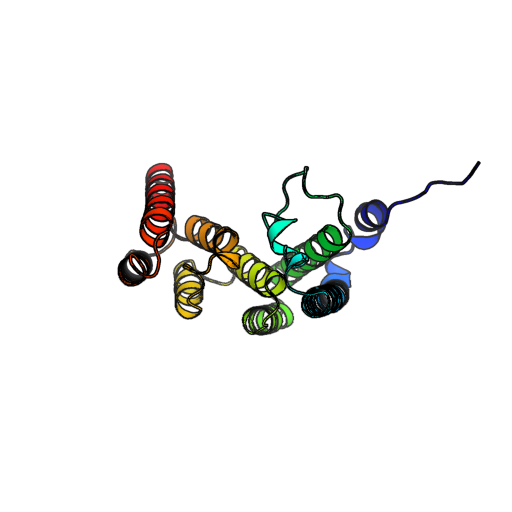143 1.011 1.00 96.44 113 VAL A C 1
ATOM 904 O O . VAL A 1 113 ? -3.367 0.846 1.320 1.00 96.44 113 VAL A O 1
ATOM 907 N N . TYR A 1 114 ? -1.328 0.630 0.396 1.00 96.12 114 TYR A N 1
ATOM 908 C CA . TYR A 1 114 ? -1.192 2.043 0.037 1.00 96.12 114 TYR A CA 1
ATOM 909 C C . TYR A 1 114 ? -2.348 2.532 -0.846 1.00 96.12 114 TYR A C 1
ATOM 911 O O . TYR A 1 114 ? -2.935 3.577 -0.574 1.00 96.12 114 TYR A O 1
ATOM 919 N N . GLY A 1 115 ? -2.711 1.758 -1.872 1.00 96.31 115 GLY A N 1
ATOM 920 C CA . GLY A 1 115 ? -3.855 2.060 -2.724 1.00 96.31 115 GLY A CA 1
ATOM 921 C C . GLY A 1 115 ? -5.144 2.206 -1.927 1.00 96.31 115 GLY A C 1
ATOM 922 O O . GLY A 1 115 ? -5.839 3.204 -2.076 1.00 96.31 115 GLY A O 1
ATOM 923 N N . TRP A 1 116 ? -5.437 1.261 -1.030 1.00 97.00 116 TRP A N 1
ATOM 924 C CA . TRP A 1 116 ? -6.605 1.338 -0.146 1.00 97.00 116 TRP A CA 1
ATOM 925 C C . TRP A 1 116 ? -6.597 2.564 0.770 1.00 97.00 116 TRP A C 1
ATOM 927 O O . TRP A 1 116 ? -7.659 3.149 0.985 1.00 97.00 116 TRP A O 1
ATOM 937 N N . THR A 1 117 ? -5.430 3.011 1.241 1.00 96.06 117 THR A N 1
ATOM 938 C CA . THR A 1 117 ? -5.308 4.264 1.999 1.00 96.06 117 THR A CA 1
ATOM 939 C C . THR A 1 117 ? -5.833 5.457 1.192 1.00 96.06 117 THR A C 1
ATOM 941 O O . THR A 1 117 ? -6.652 6.225 1.702 1.00 96.06 117 THR A O 1
ATOM 944 N N . ILE A 1 118 ? -5.425 5.590 -0.076 1.00 95.00 118 ILE A N 1
ATOM 945 C CA . ILE A 1 118 ? -5.713 6.772 -0.911 1.00 95.00 118 ILE A CA 1
ATOM 946 C C . ILE A 1 118 ? -7.025 6.699 -1.708 1.00 95.00 118 ILE A C 1
ATOM 948 O O . ILE A 1 118 ? -7.395 7.673 -2.358 1.00 95.00 118 ILE A O 1
ATOM 952 N N . ARG A 1 119 ? -7.750 5.575 -1.668 1.00 94.06 119 ARG A N 1
ATOM 953 C CA . ARG A 1 119 ? -9.053 5.443 -2.340 1.00 94.06 119 ARG A CA 1
ATOM 954 C C . ARG A 1 119 ? -10.053 6.471 -1.822 1.00 94.06 119 ARG A C 1
ATOM 956 O O . ARG A 1 119 ? -10.408 6.443 -0.646 1.00 94.06 119 ARG A O 1
ATOM 963 N N . SER A 1 120 ? -10.534 7.344 -2.700 1.00 92.25 120 SER A N 1
ATOM 964 C CA . SER A 1 120 ? -11.598 8.307 -2.392 1.00 92.25 120 SER A CA 1
ATOM 965 C C . SER A 1 120 ? -13.000 7.727 -2.588 1.00 92.25 120 SER A C 1
ATOM 967 O O . SER A 1 120 ? -13.971 8.293 -2.103 1.00 92.25 120 SER A O 1
ATOM 969 N N . ASP A 1 121 ? -13.116 6.605 -3.301 1.00 92.81 121 ASP A N 1
ATOM 970 C CA . ASP A 1 121 ? -14.373 5.900 -3.567 1.00 92.81 121 ASP A CA 1
ATOM 971 C C . ASP A 1 121 ? -14.799 4.957 -2.430 1.00 92.81 121 ASP A C 1
ATOM 973 O O . ASP A 1 121 ? -15.816 4.276 -2.549 1.00 92.81 121 ASP A O 1
ATOM 977 N N . LYS A 1 122 ? -14.000 4.879 -1.359 1.00 94.88 122 LYS A N 1
ATOM 978 C CA . LYS A 1 122 ? -14.208 3.988 -0.217 1.00 94.88 122 LYS A CA 1
ATOM 979 C C . LYS A 1 122 ? -14.316 4.768 1.077 1.00 94.88 122 LYS A C 1
ATOM 981 O O . LYS A 1 122 ? -13.485 5.646 1.329 1.00 94.88 122 LYS A O 1
ATOM 986 N N . THR A 1 123 ? -15.299 4.416 1.898 1.00 96.19 123 THR A N 1
ATOM 987 C CA . THR A 1 123 ? -15.453 5.006 3.231 1.00 96.19 123 THR A CA 1
ATOM 988 C C . THR A 1 123 ? -14.364 4.510 4.185 1.00 96.19 123 THR A C 1
ATOM 990 O O . THR A 1 123 ? -13.636 3.553 3.889 1.00 96.19 123 THR A O 1
ATOM 993 N N . ALA A 1 124 ? -14.220 5.172 5.333 1.00 95.81 124 ALA A N 1
ATOM 994 C CA . ALA A 1 124 ? -13.272 4.758 6.361 1.00 95.81 124 ALA A CA 1
ATOM 995 C C . ALA A 1 124 ? -13.594 3.346 6.887 1.00 95.81 124 ALA A C 1
ATOM 997 O O . ALA A 1 124 ? -12.691 2.520 7.035 1.00 95.81 124 ALA A O 1
ATOM 998 N N . GLU A 1 125 ? -14.877 3.031 7.056 1.00 96.00 125 GLU A N 1
ATOM 999 C CA . GLU A 1 125 ? -15.382 1.733 7.514 1.00 96.00 125 GLU A CA 1
ATOM 1000 C C . GLU A 1 125 ? -15.066 0.625 6.508 1.00 96.00 125 GLU A C 1
ATOM 1002 O O . GLU A 1 125 ? -14.592 -0.447 6.890 1.00 96.00 125 GLU A O 1
ATOM 1007 N N . GLU A 1 126 ? -15.271 0.880 5.209 1.00 96.81 126 GLU A N 1
ATOM 1008 C CA . GLU A 1 126 ? -14.934 -0.081 4.154 1.00 96.81 126 GLU A CA 1
ATOM 1009 C C . GLU A 1 126 ? -13.432 -0.393 4.141 1.00 96.81 126 GLU A C 1
ATOM 1011 O O . GLU A 1 126 ? -13.041 -1.547 3.953 1.00 96.81 126 GLU A O 1
ATOM 1016 N N . LYS A 1 127 ? -12.584 0.620 4.359 1.00 97.44 127 LYS A N 1
ATOM 1017 C CA . LYS A 1 127 ? -11.123 0.464 4.415 1.00 97.44 127 LYS A CA 1
ATOM 1018 C C . LYS A 1 127 ? -10.681 -0.340 5.639 1.00 97.44 127 LYS A C 1
ATOM 1020 O O . LYS A 1 127 ? -9.859 -1.246 5.490 1.00 97.44 127 LYS A O 1
ATOM 1025 N N . ILE A 1 128 ? -11.234 -0.045 6.818 1.00 96.00 128 ILE A N 1
ATOM 1026 C CA . ILE A 1 128 ? -10.951 -0.785 8.060 1.00 96.00 128 ILE A CA 1
ATOM 1027 C C . ILE A 1 128 ? -11.414 -2.238 7.921 1.00 96.00 128 ILE A C 1
ATOM 1029 O O . ILE A 1 128 ? -10.632 -3.159 8.154 1.00 96.00 128 ILE A O 1
ATOM 1033 N N . THR A 1 129 ? -12.648 -2.449 7.459 1.00 96.06 129 THR A N 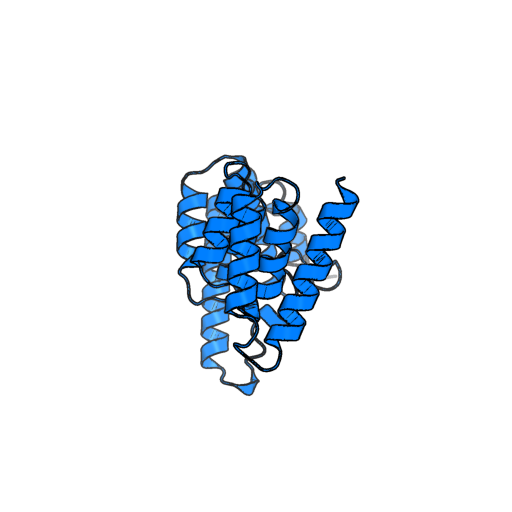1
ATOM 1034 C CA . THR A 1 129 ? -13.220 -3.787 7.247 1.00 96.06 129 THR A CA 1
ATOM 1035 C C . THR A 1 129 ? -12.379 -4.598 6.268 1.00 96.06 129 THR A C 1
ATOM 1037 O O . THR A 1 129 ? -12.081 -5.768 6.522 1.00 96.06 129 THR A O 1
ATOM 1040 N N . TRP A 1 130 ? -11.947 -3.982 5.162 1.00 96.69 130 TRP A N 1
ATOM 1041 C CA . TRP A 1 130 ? -11.049 -4.630 4.214 1.00 96.69 130 TRP A CA 1
ATOM 1042 C C . TRP A 1 130 ? -9.738 -5.053 4.883 1.00 96.69 130 TRP A C 1
ATOM 1044 O O . TRP A 1 130 ? -9.365 -6.219 4.763 1.00 96.69 130 TRP A O 1
ATOM 1054 N N . LEU A 1 131 ? -9.071 -4.161 5.623 1.00 96.19 131 LEU A N 1
ATOM 1055 C CA . LEU A 1 131 ? -7.785 -4.470 6.253 1.00 96.19 131 LEU A CA 1
ATOM 1056 C C . LEU A 1 131 ? -7.893 -5.577 7.313 1.00 96.19 131 LEU A C 1
ATOM 1058 O O . LEU A 1 131 ? -7.022 -6.444 7.374 1.00 96.19 131 LEU A O 1
ATOM 1062 N N . ILE A 1 132 ? -8.958 -5.582 8.119 1.00 94.50 132 ILE A N 1
ATOM 1063 C CA . ILE A 1 132 ? -9.218 -6.663 9.082 1.00 94.50 132 ILE A CA 1
ATOM 1064 C C . ILE A 1 132 ? -9.410 -7.986 8.329 1.00 94.50 132 ILE A C 1
ATOM 1066 O O . ILE A 1 132 ? -8.790 -8.991 8.668 1.00 94.50 132 ILE A O 1
ATOM 1070 N N . SER A 1 133 ? -10.187 -7.983 7.238 1.00 94.56 133 SER A N 1
ATOM 1071 C CA . SER A 1 133 ? -10.459 -9.197 6.454 1.00 94.56 133 SER A CA 1
ATOM 1072 C C . SER A 1 133 ? -9.214 -9.833 5.821 1.00 94.56 133 SER A C 1
ATOM 1074 O O . SER A 1 133 ? -9.228 -11.028 5.523 1.00 94.56 133 SER A O 1
ATOM 1076 N N . THR A 1 134 ? -8.134 -9.071 5.613 1.00 93.56 134 THR A N 1
ATOM 1077 C CA . THR A 1 134 ? -6.877 -9.625 5.092 1.00 93.56 134 THR A CA 1
ATOM 1078 C C . THR A 1 134 ? -5.996 -10.253 6.174 1.00 93.56 134 THR A C 1
ATOM 1080 O O . THR A 1 134 ? -5.056 -10.976 5.834 1.00 93.56 134 THR A O 1
ATOM 1083 N N . GLY A 1 135 ? -6.251 -9.970 7.457 1.00 89.81 135 GLY A N 1
ATOM 1084 C CA . GLY A 1 135 ? -5.394 -10.378 8.576 1.00 89.81 135 GLY A CA 1
ATOM 1085 C C . GLY A 1 135 ? -4.011 -9.715 8.563 1.00 89.81 135 GLY A C 1
ATOM 1086 O O . GLY A 1 135 ? -3.061 -10.224 9.157 1.00 89.81 135 GLY A O 1
ATOM 1087 N N . TRP A 1 136 ? -3.840 -8.604 7.837 1.00 91.31 136 TRP A N 1
ATOM 1088 C CA . TRP A 1 136 ? -2.522 -7.981 7.649 1.00 91.31 136 TRP A CA 1
ATOM 1089 C C . TRP A 1 136 ? -2.147 -6.956 8.701 1.00 91.31 136 TRP A C 1
ATOM 1091 O O . TRP A 1 136 ? -0.985 -6.552 8.734 1.00 91.31 136 TRP A O 1
ATOM 1101 N N . LEU A 1 137 ? -3.082 -6.562 9.565 1.00 88.31 137 LEU A N 1
ATOM 1102 C CA . LEU A 1 137 ? -2.807 -5.619 10.647 1.00 88.31 137 LEU A CA 1
ATOM 1103 C C . LEU A 1 137 ? -1.628 -6.080 11.520 1.00 88.31 137 LEU A C 1
ATOM 1105 O O . LEU A 1 137 ? -0.772 -5.279 11.895 1.00 88.31 137 LEU A O 1
ATOM 1109 N N . HIS A 1 138 ? -1.538 -7.391 11.755 1.00 85.38 138 HIS A N 1
ATOM 1110 C CA . HIS A 1 138 ? -0.513 -8.011 12.600 1.00 85.38 138 HIS A CA 1
ATOM 1111 C C . HIS A 1 138 ? 0.697 -8.526 11.812 1.00 85.38 138 HIS A C 1
ATOM 1113 O O . HIS A 1 138 ? 1.672 -8.990 12.405 1.00 85.38 138 HIS A O 1
ATOM 1119 N N . ASN A 1 139 ? 0.676 -8.419 10.479 1.00 86.06 139 ASN A N 1
ATOM 1120 C CA . ASN A 1 139 ? 1.767 -8.872 9.625 1.00 86.06 139 ASN A CA 1
ATOM 1121 C C . ASN A 1 139 ? 2.944 -7.886 9.683 1.00 86.06 139 ASN A C 1
ATOM 1123 O O . ASN A 1 139 ? 2.841 -6.741 9.242 1.00 86.06 139 ASN A O 1
ATOM 1127 N N . TYR A 1 140 ? 4.096 -8.355 10.166 1.00 82.56 140 TYR A N 1
ATOM 1128 C CA . TYR A 1 140 ? 5.301 -7.536 10.309 1.00 82.56 140 TYR A CA 1
ATOM 1129 C C . TYR A 1 140 ? 5.745 -6.850 9.005 1.00 82.56 140 TYR A C 1
ATOM 1131 O O . TYR A 1 140 ? 6.115 -5.677 9.034 1.00 82.56 140 TYR A O 1
ATOM 1139 N N . GLU A 1 141 ? 5.674 -7.541 7.862 1.00 83.69 141 GLU A N 1
ATOM 1140 C CA . GLU A 1 141 ? 6.121 -7.005 6.568 1.00 83.69 141 GLU A CA 1
ATOM 1141 C C . GLU A 1 141 ? 5.213 -5.886 6.030 1.00 83.69 141 GLU A C 1
ATOM 1143 O O . GLU A 1 141 ? 5.642 -5.094 5.189 1.00 83.69 141 GLU A O 1
ATOM 1148 N N . LEU A 1 142 ? 3.961 -5.832 6.496 1.00 88.00 142 LEU A N 1
ATOM 1149 C CA . LEU A 1 142 ? 2.934 -4.884 6.049 1.00 88.00 142 LEU A CA 1
ATOM 1150 C C . LEU A 1 142 ? 2.574 -3.853 7.121 1.00 88.00 142 LEU A C 1
ATOM 1152 O O . LEU A 1 142 ? 1.830 -2.916 6.836 1.00 88.00 142 LEU A O 1
ATOM 1156 N N . ARG A 1 143 ? 3.118 -4.006 8.336 1.00 85.00 143 ARG A N 1
ATOM 1157 C CA . ARG A 1 143 ? 2.786 -3.209 9.521 1.00 85.00 143 ARG A CA 1
ATOM 1158 C C . ARG A 1 143 ? 2.817 -1.719 9.237 1.00 85.00 143 ARG A C 1
ATOM 1160 O O . ARG A 1 143 ? 1.896 -1.012 9.616 1.00 85.00 143 ARG A O 1
ATOM 1167 N N . GLY A 1 144 ? 3.865 -1.252 8.563 1.00 85.81 144 GLY A N 1
ATOM 1168 C CA . GLY A 1 144 ? 4.008 0.158 8.242 1.00 85.81 144 GLY A CA 1
ATOM 1169 C C . GLY A 1 144 ? 2.794 0.692 7.477 1.00 85.81 144 GLY A C 1
ATOM 1170 O O . GLY A 1 144 ? 2.100 1.601 7.942 1.00 85.81 144 GLY A O 1
ATOM 1171 N N . GLU A 1 145 ? 2.533 0.138 6.299 1.00 91.62 145 GLU A N 1
ATOM 1172 C CA . GLU A 1 145 ? 1.411 0.567 5.469 1.00 91.62 145 GLU A CA 1
ATOM 1173 C C . GLU A 1 145 ? 0.055 0.323 6.147 1.00 91.62 145 GLU A C 1
ATOM 1175 O O . GLU A 1 145 ? -0.815 1.188 6.063 1.00 91.62 145 GLU A O 1
ATOM 1180 N N . ALA A 1 146 ? -0.114 -0.792 6.866 1.00 92.75 146 ALA A N 1
ATOM 1181 C CA . ALA A 1 146 ? -1.342 -1.101 7.598 1.00 92.75 146 ALA A CA 1
ATOM 1182 C C . ALA A 1 146 ? -1.630 -0.055 8.688 1.00 92.75 146 ALA A C 1
ATOM 1184 O O . ALA A 1 146 ? -2.730 0.491 8.745 1.00 92.75 146 ALA A O 1
ATOM 1185 N N . THR A 1 147 ? -0.628 0.301 9.498 1.00 90.50 147 THR A N 1
ATOM 1186 C CA . THR A 1 147 ? -0.748 1.362 10.506 1.00 90.50 147 THR A CA 1
ATOM 1187 C C . THR A 1 147 ? -1.088 2.704 9.864 1.00 90.50 147 THR A C 1
ATOM 1189 O O . THR A 1 147 ? -1.950 3.412 10.373 1.00 90.50 147 THR A O 1
ATOM 1192 N N . ARG A 1 148 ? -0.477 3.059 8.725 1.00 91.44 148 ARG A N 1
ATOM 1193 C CA . ARG A 1 148 ? -0.814 4.310 8.020 1.00 91.44 148 ARG A CA 1
ATOM 1194 C C . ARG A 1 148 ? -2.247 4.328 7.498 1.00 91.44 148 ARG A C 1
ATOM 1196 O O . ARG A 1 148 ? -2.884 5.371 7.585 1.00 91.44 148 ARG A O 1
ATOM 1203 N N . LEU A 1 149 ? -2.740 3.212 6.957 1.00 95.00 149 LEU A N 1
ATOM 1204 C CA . LEU A 1 149 ? -4.137 3.092 6.537 1.00 95.00 149 LEU A CA 1
ATOM 1205 C C . LEU A 1 149 ? -5.061 3.366 7.721 1.00 95.00 149 LEU A C 1
ATOM 1207 O O . LEU A 1 149 ? -5.904 4.248 7.623 1.00 95.00 149 LEU A O 1
ATOM 1211 N N . ILE A 1 150 ? -4.832 2.681 8.841 1.00 94.44 150 ILE A N 1
ATOM 1212 C CA . ILE A 1 150 ? -5.621 2.833 10.063 1.00 94.44 150 ILE A CA 1
ATOM 1213 C C . ILE A 1 150 ? -5.610 4.277 10.576 1.00 94.44 150 ILE A C 1
ATOM 1215 O O . ILE A 1 150 ? -6.669 4.859 10.793 1.00 94.44 150 ILE A O 1
ATOM 1219 N N . LEU A 1 151 ? -4.433 4.896 10.700 1.00 92.25 151 LEU A N 1
ATOM 1220 C CA . LEU A 1 151 ? -4.326 6.283 11.162 1.00 92.25 151 LEU A CA 1
ATOM 1221 C C . LEU A 1 151 ? -5.012 7.275 10.213 1.00 92.25 151 LEU A C 1
ATOM 1223 O O . LEU A 1 151 ? -5.534 8.280 10.675 1.00 92.25 151 LEU A O 1
ATOM 1227 N N . ALA A 1 152 ? -5.038 6.995 8.907 1.00 92.25 152 ALA A N 1
ATOM 1228 C CA . ALA A 1 152 ? -5.729 7.831 7.927 1.00 92.25 152 ALA A CA 1
ATOM 1229 C C . ALA A 1 152 ? -7.259 7.663 7.944 1.00 92.25 152 ALA A C 1
ATOM 1231 O O . ALA A 1 152 ? -7.961 8.505 7.390 1.00 92.25 152 ALA A O 1
ATOM 1232 N N . THR A 1 153 ? -7.781 6.576 8.522 1.00 93.50 153 THR A N 1
ATOM 1233 C CA . THR A 1 153 ? -9.221 6.271 8.523 1.00 93.50 153 THR A CA 1
ATOM 1234 C C . THR A 1 153 ? -9.884 6.494 9.874 1.00 93.50 153 THR A C 1
ATOM 1236 O O . THR A 1 153 ? -11.036 6.913 9.906 1.00 93.50 153 THR A O 1
ATOM 1239 N N . CYS A 1 154 ? -9.185 6.248 10.985 1.00 87.75 154 CYS A N 1
ATOM 1240 C CA . CYS A 1 154 ? -9.793 6.207 12.319 1.00 87.75 154 CYS A CA 1
ATOM 1241 C C . CYS A 1 154 ? -10.436 7.515 12.778 1.00 87.75 154 CYS A C 1
ATOM 1243 O O . CYS A 1 154 ? -11.373 7.456 13.560 1.00 87.75 154 CYS A O 1
ATOM 1245 N N . GLY A 1 155 ? -9.981 8.661 12.277 1.00 86.75 155 GLY A N 1
ATOM 1246 C CA . GLY A 1 155 ? -10.584 9.958 12.581 1.00 86.75 155 GLY A CA 1
ATOM 1247 C C . GLY A 1 155 ? -12.007 10.157 12.047 1.00 86.75 155 GLY A C 1
ATOM 1248 O O . GLY A 1 155 ? -12.818 10.887 12.607 1.00 86.75 155 GLY A O 1
ATOM 1249 N N . THR A 1 156 ? -12.336 9.462 10.958 1.00 90.25 156 THR A N 1
ATOM 1250 C CA . THR A 1 156 ? -13.619 9.611 10.245 1.00 90.25 156 THR A CA 1
ATOM 1251 C C . THR A 1 156 ? -14.465 8.344 10.248 1.00 90.25 156 THR A C 1
ATOM 1253 O O . THR A 1 156 ? -15.563 8.358 9.699 1.00 90.25 156 THR A O 1
ATOM 1256 N N . ALA A 1 157 ? -13.948 7.263 10.835 1.00 92.00 157 ALA A N 1
ATOM 1257 C CA . ALA A 1 157 ? -14.647 5.996 10.958 1.00 92.00 157 ALA A CA 1
ATOM 1258 C C . ALA A 1 157 ? -15.714 6.055 12.055 1.00 92.00 157 ALA A C 1
ATOM 1260 O O . ALA A 1 157 ? -15.530 6.719 13.078 1.00 92.00 157 ALA A O 1
ATOM 1261 N N . ASP A 1 158 ? -16.800 5.315 11.865 1.00 91.50 158 ASP A N 1
ATOM 1262 C CA . ASP A 1 158 ? -17.796 5.110 12.912 1.00 91.50 158 ASP A CA 1
ATOM 1263 C C . ASP A 1 158 ? -17.278 4.285 14.112 1.00 91.50 158 ASP A C 1
ATOM 1265 O O . ASP A 1 158 ? -16.229 3.631 14.087 1.00 91.50 158 ASP A O 1
ATOM 1269 N N . GLU A 1 159 ? -18.034 4.347 15.211 1.00 90.19 159 GLU A N 1
ATOM 1270 C CA . GLU A 1 159 ? -17.690 3.672 16.466 1.00 90.19 159 GLU A CA 1
ATOM 1271 C C . GLU A 1 159 ? -17.661 2.142 16.310 1.00 90.19 159 GLU A C 1
ATOM 1273 O O . GLU A 1 159 ? -16.815 1.483 16.915 1.00 90.19 159 GLU A O 1
ATOM 1278 N N . ASP A 1 160 ? -18.519 1.581 15.452 1.00 93.56 160 ASP A N 1
ATOM 1279 C CA . ASP A 1 160 ? -18.599 0.139 15.204 1.00 93.56 160 ASP A CA 1
ATOM 1280 C C . ASP A 1 160 ? -17.338 -0.382 14.493 1.00 93.56 160 ASP A C 1
ATOM 1282 O O . ASP A 1 160 ? -16.778 -1.414 14.882 1.00 93.56 160 ASP A O 1
ATOM 1286 N N . ALA A 1 161 ? -16.831 0.342 13.491 1.00 93.19 161 ALA A N 1
ATOM 1287 C CA . ALA A 1 161 ? -15.591 0.011 12.796 1.00 93.19 161 ALA A CA 1
ATOM 1288 C C . ALA A 1 161 ? -14.372 0.139 13.720 1.00 93.19 161 ALA A C 1
ATOM 1290 O O . ALA A 1 161 ? -13.475 -0.711 13.682 1.00 93.19 161 ALA A O 1
ATOM 1291 N N . ILE A 1 162 ? -14.341 1.160 14.583 1.00 91.50 162 ILE A N 1
ATOM 1292 C CA . ILE A 1 162 ? -13.281 1.318 15.591 1.00 91.50 162 ILE A CA 1
ATOM 1293 C C . ILE A 1 162 ? -13.346 0.183 16.620 1.00 91.50 162 ILE A C 1
ATOM 1295 O O . ILE A 1 162 ? -12.312 -0.397 16.959 1.00 91.50 162 ILE A O 1
ATOM 1299 N N . ALA A 1 163 ? -14.539 -0.186 17.090 1.00 92.38 163 ALA A N 1
ATOM 1300 C CA . ALA A 1 163 ? -14.717 -1.296 18.020 1.00 92.38 163 ALA A CA 1
ATOM 1301 C C . ALA A 1 163 ? -14.252 -2.627 17.406 1.00 92.38 163 ALA A C 1
ATOM 1303 O O . ALA A 1 163 ? -13.541 -3.389 18.066 1.00 92.38 163 ALA A O 1
ATOM 1304 N N . ALA A 1 164 ? -14.578 -2.883 16.134 1.00 94.38 164 ALA A N 1
ATOM 1305 C CA . ALA A 1 164 ? -14.108 -4.061 15.406 1.00 94.38 164 ALA A CA 1
ATOM 1306 C C . ALA A 1 164 ? -12.575 -4.091 15.279 1.00 94.38 164 ALA A C 1
ATOM 1308 O O . ALA A 1 164 ? -11.960 -5.137 15.490 1.00 94.38 164 ALA A O 1
ATOM 1309 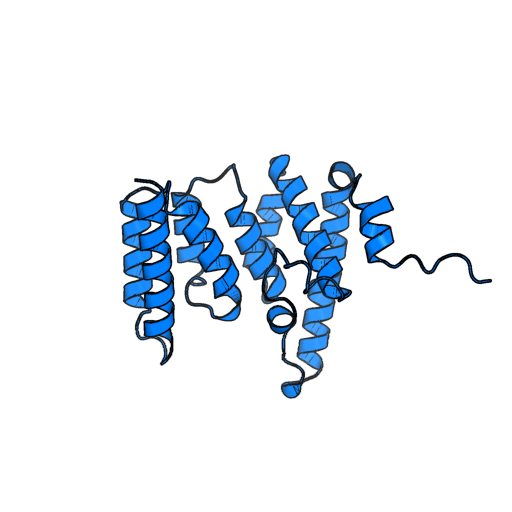N N . LEU A 1 165 ? -11.949 -2.944 14.997 1.00 93.44 165 LEU A N 1
ATOM 1310 C CA . LEU A 1 165 ? -10.492 -2.810 14.949 1.00 93.44 165 LEU A CA 1
ATOM 1311 C C . LEU A 1 165 ? -9.839 -3.106 16.308 1.00 93.44 165 LEU A C 1
ATOM 1313 O O . LEU A 1 165 ? -8.855 -3.841 16.377 1.00 93.44 165 LEU A O 1
ATOM 1317 N N . VAL A 1 166 ? -10.374 -2.543 17.393 1.00 92.19 166 VAL A N 1
ATOM 1318 C CA . VAL A 1 166 ? -9.854 -2.770 18.751 1.00 92.19 166 VAL A CA 1
ATOM 1319 C C . VAL A 1 166 ? -10.005 -4.235 19.156 1.00 92.19 166 VAL A C 1
ATOM 1321 O O . VAL A 1 166 ? -9.089 -4.802 19.756 1.00 92.19 166 VAL A O 1
ATOM 1324 N N . GLU A 1 167 ? -11.126 -4.867 18.811 1.00 93.62 167 GLU A N 1
ATOM 1325 C CA . GLU A 1 167 ? -11.343 -6.285 19.084 1.00 93.62 167 GLU A CA 1
ATOM 1326 C C . GLU A 1 167 ? -10.365 -7.173 18.302 1.00 93.62 167 GLU A C 1
ATOM 1328 O O . GLU A 1 167 ? -9.784 -8.086 18.891 1.00 93.62 167 GLU A O 1
ATOM 1333 N N . ASP A 1 168 ? -10.100 -6.871 17.028 1.00 93.62 168 ASP A N 1
ATOM 1334 C CA . ASP A 1 168 ? -9.086 -7.579 16.237 1.00 93.62 168 ASP A CA 1
ATOM 1335 C C . ASP A 1 168 ? -7.685 -7.463 16.868 1.00 93.62 168 ASP A C 1
ATOM 1337 O O . ASP A 1 168 ? -6.986 -8.467 17.036 1.00 93.62 168 ASP A O 1
ATOM 1341 N N . ILE A 1 169 ? -7.298 -6.265 17.323 1.00 91.62 169 ILE A N 1
ATOM 1342 C CA . ILE A 1 169 ? -6.035 -6.044 18.051 1.00 91.62 169 ILE A CA 1
ATOM 1343 C C . ILE A 1 169 ? -5.986 -6.869 19.341 1.00 91.62 169 ILE A C 1
ATOM 1345 O O . ILE A 1 169 ? -4.955 -7.461 19.668 1.00 91.62 169 ILE A O 1
ATOM 1349 N N . ARG A 1 170 ? -7.094 -6.924 20.085 1.00 91.25 170 ARG A N 1
ATOM 1350 C CA . ARG A 1 170 ? -7.183 -7.668 21.345 1.00 91.25 170 ARG A CA 1
ATOM 1351 C C . ARG A 1 170 ? -7.041 -9.174 21.127 1.00 91.25 170 ARG A C 1
ATOM 1353 O O . ARG A 1 170 ? -6.403 -9.839 21.944 1.00 91.25 170 ARG A O 1
ATOM 1360 N N . GLN A 1 171 ? -7.615 -9.706 20.049 1.00 91.69 171 GLN A N 1
ATOM 1361 C CA . GLN A 1 171 ? -7.545 -11.131 19.716 1.00 91.69 171 GLN A CA 1
ATOM 1362 C C . GLN A 1 171 ? -6.118 -11.583 19.391 1.00 91.69 171 GLN A C 1
ATOM 1364 O O . GLN A 1 171 ? -5.718 -12.654 19.842 1.00 91.69 171 GLN A O 1
ATOM 1369 N N . HIS A 1 172 ? -5.338 -10.742 18.711 1.00 89.25 172 HIS A N 1
ATOM 1370 C CA . HIS A 1 172 ? -3.973 -11.063 18.275 1.00 89.25 172 HIS A CA 1
ATOM 1371 C C . HIS A 1 172 ? -2.883 -10.544 19.236 1.00 89.25 172 HIS A C 1
ATOM 1373 O O . HIS A 1 172 ? -1.685 -10.628 18.956 1.00 89.25 172 HIS A O 1
ATOM 1379 N N . TRP A 1 173 ? -3.269 -10.019 20.407 1.00 86.94 173 TRP A N 1
ATOM 1380 C CA . TRP A 1 173 ? -2.355 -9.408 21.385 1.00 86.94 173 TRP A CA 1
ATOM 1381 C C . TRP A 1 173 ? -1.244 -10.354 21.864 1.00 86.94 173 TRP A C 1
ATOM 1383 O O . TRP A 1 173 ? -0.165 -9.900 22.238 1.00 86.94 173 TRP A O 1
ATOM 1393 N N . ASN A 1 174 ? -1.499 -11.665 21.869 1.00 87.50 174 ASN A N 1
ATOM 1394 C CA . ASN A 1 174 ? -0.590 -12.685 22.402 1.00 87.50 174 ASN A CA 1
ATOM 1395 C C . ASN A 1 174 ? -0.045 -13.645 21.333 1.00 87.50 174 ASN A C 1
ATOM 1397 O O . ASN A 1 174 ? 0.475 -14.703 21.686 1.00 87.50 174 ASN A O 1
ATOM 1401 N N . ASP A 1 175 ? -0.153 -13.301 20.050 1.00 87.12 175 ASP A N 1
ATOM 1402 C CA . ASP A 1 175 ? 0.272 -14.184 18.956 1.00 87.12 175 ASP A CA 1
ATOM 1403 C C . ASP A 1 175 ? 1.776 -14.471 18.966 1.00 87.12 175 ASP A C 1
ATOM 1405 O O . ASP A 1 175 ? 2.217 -15.567 18.616 1.00 87.12 175 ASP A O 1
ATOM 1409 N N . ASP A 1 176 ? 2.578 -13.487 19.381 1.00 86.94 176 ASP A N 1
ATOM 1410 C CA . ASP A 1 176 ? 4.022 -13.622 19.519 1.00 86.94 176 ASP A CA 1
ATOM 1411 C C . ASP A 1 176 ? 4.595 -12.712 20.618 1.00 86.94 176 ASP A C 1
ATOM 1413 O O . ASP A 1 176 ? 3.916 -11.844 21.167 1.00 86.94 176 ASP A O 1
ATOM 1417 N N . GLN A 1 177 ? 5.882 -12.895 20.934 1.00 85.44 177 GLN A N 1
ATOM 1418 C CA . GLN A 1 177 ? 6.5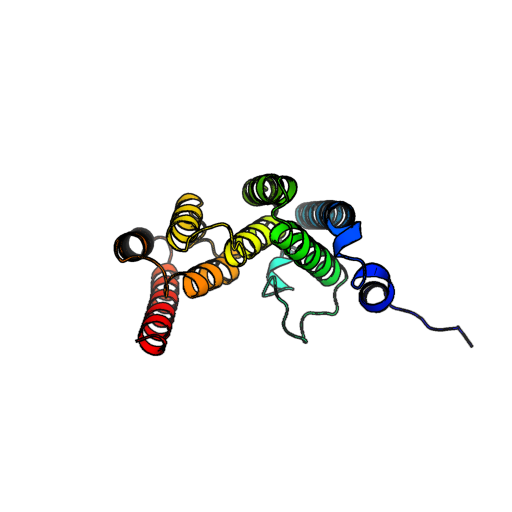76 -12.164 22.005 1.00 85.44 177 GLN A CA 1
ATOM 1419 C C . GLN A 1 177 ? 6.624 -10.634 21.818 1.00 85.44 177 GLN A C 1
ATOM 1421 O O . GLN A 1 177 ? 6.863 -9.905 22.778 1.00 85.44 177 GLN A O 1
ATOM 1426 N N . TYR A 1 178 ? 6.425 -10.141 20.596 1.00 84.25 178 TYR A N 1
ATOM 1427 C CA . TYR A 1 178 ? 6.418 -8.721 20.252 1.00 84.25 178 TYR A CA 1
ATOM 1428 C C . TYR A 1 178 ? 5.001 -8.179 20.011 1.00 84.25 178 TYR A C 1
ATOM 1430 O O . TYR A 1 178 ? 4.838 -6.959 19.946 1.00 84.25 178 TYR A O 1
ATOM 1438 N N . ALA A 1 179 ? 3.983 -9.036 19.893 1.00 85.62 179 ALA A N 1
ATOM 1439 C CA . ALA A 1 179 ? 2.600 -8.643 19.633 1.00 85.62 179 ALA A CA 1
ATOM 1440 C C . ALA A 1 179 ? 2.046 -7.638 20.665 1.00 85.62 179 ALA A C 1
ATOM 1442 O O . ALA A 1 179 ? 1.524 -6.609 20.226 1.00 85.62 179 ALA A O 1
ATOM 1443 N N . PRO A 1 180 ? 2.274 -7.794 21.990 1.00 87.44 180 PRO A N 1
ATOM 1444 C CA . PRO A 1 180 ? 1.823 -6.810 22.976 1.00 87.44 180 PRO A CA 1
ATOM 1445 C C . PRO A 1 180 ? 2.408 -5.415 22.740 1.00 87.44 180 PRO A C 1
ATOM 1447 O O . PRO A 1 180 ? 1.725 -4.403 22.875 1.00 87.44 180 PRO A O 1
ATOM 1450 N N . HIS A 1 181 ? 3.689 -5.356 22.366 1.00 86.19 181 HIS A N 1
ATOM 1451 C CA . HIS A 1 181 ? 4.369 -4.093 22.109 1.00 86.19 181 HIS A CA 1
ATOM 1452 C C . HIS A 1 181 ? 3.829 -3.421 20.842 1.00 86.19 181 HIS A C 1
ATOM 1454 O O . HIS A 1 181 ? 3.520 -2.233 20.873 1.00 86.19 181 HIS A O 1
ATOM 1460 N N . ARG A 1 182 ? 3.638 -4.183 19.755 1.00 85.44 182 ARG A N 1
ATOM 1461 C CA . ARG A 1 182 ? 3.068 -3.659 18.501 1.00 85.44 182 ARG A CA 1
ATOM 1462 C C . ARG A 1 182 ? 1.640 -3.147 18.691 1.00 85.44 182 ARG A C 1
ATOM 1464 O O . ARG A 1 182 ? 1.307 -2.080 18.183 1.00 85.44 182 ARG A O 1
ATOM 1471 N N . ALA A 1 183 ? 0.820 -3.892 19.428 1.00 87.19 183 ALA A N 1
ATOM 1472 C CA . ALA A 1 183 ? -0.548 -3.501 19.739 1.00 87.19 183 ALA A CA 1
ATOM 1473 C C . ALA A 1 183 ? -0.584 -2.211 20.572 1.00 87.19 183 ALA A C 1
ATOM 1475 O O . ALA A 1 183 ? -1.332 -1.290 20.250 1.00 87.19 183 ALA A O 1
ATOM 1476 N N . TYR A 1 184 ? 0.284 -2.099 21.583 1.00 88.50 184 TYR A N 1
ATOM 1477 C CA . TYR A 1 184 ? 0.424 -0.879 22.376 1.00 88.50 184 TYR A CA 1
ATOM 1478 C C . TYR A 1 184 ? 0.855 0.331 21.528 1.00 88.50 184 TYR A C 1
ATOM 1480 O O . TYR A 1 184 ? 0.235 1.388 21.624 1.00 88.50 184 TYR A O 1
ATOM 1488 N N . GLU A 1 185 ? 1.870 0.190 20.666 1.00 87.75 185 GLU A N 1
ATOM 1489 C CA . GLU A 1 185 ? 2.317 1.267 19.762 1.00 87.75 185 GLU A CA 1
ATOM 1490 C C . GLU A 1 185 ? 1.185 1.771 18.851 1.00 87.75 185 GLU A C 1
ATOM 1492 O O . GLU A 1 185 ? 1.022 2.983 18.665 1.00 87.75 185 GLU A O 1
ATOM 1497 N N . LEU A 1 186 ? 0.389 0.850 18.299 1.00 88.00 186 LEU A N 1
ATOM 1498 C CA . LEU A 1 186 ? -0.744 1.187 17.441 1.00 88.00 186 LEU A CA 1
ATOM 1499 C C . LEU A 1 186 ? -1.840 1.923 18.220 1.00 88.00 186 LEU A C 1
ATOM 1501 O O . LEU A 1 186 ? -2.276 2.984 17.780 1.00 88.00 186 LEU A O 1
ATOM 1505 N N . LEU A 1 187 ? -2.243 1.410 19.387 1.00 89.50 187 LEU A N 1
ATOM 1506 C CA . LEU A 1 187 ? -3.271 2.038 20.227 1.00 89.50 187 LEU A CA 1
ATOM 1507 C C . LEU A 1 187 ? -2.854 3.434 20.706 1.00 89.50 187 LEU A C 1
ATOM 1509 O O . LEU A 1 187 ? -3.662 4.356 20.662 1.00 89.50 187 LEU A O 1
ATOM 1513 N N . MET A 1 188 ? -1.587 3.621 21.084 1.00 89.75 188 MET A N 1
ATOM 1514 C CA . MET A 1 188 ? -1.051 4.942 21.437 1.00 89.75 188 MET A CA 1
ATOM 1515 C C . MET A 1 188 ? -1.101 5.920 20.257 1.00 89.75 188 MET A C 1
ATOM 1517 O O . MET A 1 188 ? -1.388 7.104 20.430 1.00 89.75 188 MET A O 1
ATOM 1521 N N . SER A 1 189 ? -0.817 5.432 19.047 1.00 87.31 189 SER A N 1
ATOM 1522 C CA . SER A 1 189 ? -0.884 6.250 17.832 1.00 87.31 189 SER A CA 1
ATOM 1523 C C . SER A 1 189 ? -2.329 6.636 17.499 1.00 87.31 189 SER A C 1
ATOM 1525 O O . SER A 1 189 ? -2.582 7.781 17.131 1.00 87.31 189 SER A O 1
ATOM 1527 N N . LEU A 1 190 ? -3.273 5.708 17.686 1.00 87.31 190 LEU A N 1
ATOM 1528 C CA . LEU A 1 190 ? -4.709 5.945 17.529 1.00 87.31 190 LEU A CA 1
ATOM 1529 C C . LEU A 1 190 ? -5.236 6.974 18.526 1.00 87.31 190 LEU A C 1
ATOM 1531 O O . LEU A 1 190 ? -5.909 7.921 18.129 1.00 87.31 190 LEU A O 1
ATOM 1535 N N . GLU A 1 191 ? -4.889 6.823 19.805 1.00 87.56 191 GLU A N 1
ATOM 1536 C CA . GLU A 1 191 ? -5.299 7.752 20.858 1.00 87.56 191 GLU A CA 1
ATOM 1537 C C . GLU A 1 191 ? -4.846 9.183 20.546 1.00 87.56 191 GLU A C 1
ATOM 1539 O O . GLU A 1 191 ? -5.595 10.133 20.766 1.00 87.56 191 GLU A O 1
ATOM 1544 N N . LYS A 1 192 ? -3.635 9.344 20.003 1.00 86.12 192 LYS A N 1
ATOM 1545 C CA . LYS A 1 192 ? -3.123 10.653 19.599 1.00 86.12 192 LYS A CA 1
ATOM 1546 C C . LYS A 1 192 ? -3.942 11.265 18.459 1.00 86.12 192 LYS A C 1
ATOM 1548 O O . LYS A 1 192 ? -4.338 12.418 18.573 1.00 86.12 192 LYS A O 1
ATOM 1553 N N . VAL A 1 193 ? -4.212 10.504 17.396 1.00 85.12 193 VAL A N 1
ATOM 1554 C CA . VAL A 1 193 ? -4.987 10.997 16.241 1.00 85.12 193 VAL A CA 1
ATOM 1555 C C . VAL A 1 193 ? -6.399 11.402 16.660 1.00 85.12 193 VAL A C 1
ATOM 1557 O O . VAL A 1 193 ? -6.837 12.498 16.333 1.00 85.12 193 VAL A O 1
ATOM 1560 N N . LEU A 1 194 ? -7.073 10.574 17.462 1.00 79.81 194 LEU A N 1
ATOM 1561 C CA . LEU A 1 194 ? -8.429 10.863 17.942 1.00 79.81 194 LEU A CA 1
ATOM 1562 C C . LEU A 1 194 ? -8.493 12.088 18.868 1.00 79.81 194 LEU A C 1
ATOM 1564 O O . LEU A 1 194 ? -9.523 12.750 18.936 1.00 79.81 194 LEU A O 1
ATOM 1568 N N . LYS A 1 195 ? -7.408 12.398 19.588 1.00 81.12 195 LYS A N 1
ATOM 1569 C CA . LYS A 1 195 ? -7.312 13.597 20.435 1.00 81.12 195 LYS A CA 1
ATOM 1570 C C . LYS A 1 195 ? -7.003 14.871 19.656 1.00 81.12 195 LYS A C 1
ATOM 1572 O O . LYS A 1 195 ? -7.412 15.935 20.100 1.00 81.12 195 LYS A O 1
ATOM 1577 N N . ASP A 1 196 ? -6.267 14.774 18.551 1.00 72.00 196 ASP A N 1
ATOM 1578 C CA . ASP A 1 196 ? -5.900 15.932 17.727 1.00 72.00 196 ASP A CA 1
ATOM 1579 C C . ASP A 1 196 ? -7.077 16.413 16.842 1.00 72.00 196 ASP A C 1
ATOM 1581 O O . ASP A 1 196 ? -7.057 17.546 16.361 1.00 72.00 196 ASP A O 1
ATOM 1585 N N . GLU A 1 197 ? -8.107 15.579 16.642 1.00 58.12 197 GLU A N 1
ATOM 1586 C CA . GLU A 1 197 ? -9.311 15.890 15.849 1.00 58.12 197 GLU A CA 1
ATOM 1587 C C . GLU A 1 197 ? -10.551 16.298 16.678 1.00 58.12 197 GLU A C 1
ATOM 1589 O O . GLU A 1 197 ? -11.548 16.732 16.095 1.00 58.12 197 GLU A O 1
ATOM 1594 N N . ALA A 1 198 ? -10.494 16.184 18.012 1.00 52.31 198 ALA A N 1
ATOM 1595 C CA . ALA A 1 198 ? -11.565 16.544 18.955 1.00 52.31 198 ALA A CA 1
ATOM 1596 C C . ALA A 1 198 ? -11.433 17.980 19.495 1.00 52.31 198 ALA A C 1
ATOM 1598 O O . ALA A 1 198 ? -12.485 18.642 19.668 1.00 52.31 198 ALA A O 1
#

Foldseek 3Di:
DDPDPQDVVNCCVPPPLVCLLVCLVVLLVVLVVVLVVQQVVQVVVDDVSPCPVLVLAVALPGDPVSCPDPNNVSSVSNLSSLLSCLVVVHPVSVVQLVVLCPDPRLSSVLSSLVSLLNRPVDALLRSLVVLLVSVCCQPPSNVVSNLSSNLSRLQRDDPVSVVVNLVSLVVCCVVDPCSVVSSVVSVVSSVVSNVVND

Sequence (198 aa):
MRDSDVTLRDAWQIAFRPFIGEYASRLIDIAERHIRRADLQLTLAGESDRQRPSTWRTWIVADDRDLSSPLGLLVDMARESLESLLETASLNADARLRAWAASDVTLLRRLAVYGWTIRSDKTAEEKITWLISTGWLHNYELRGEATRLILATCGTADEDAIAALVEDIRQHWNDDQYAPHRAYELLMSLEKVLKDEA